Protein AF-R6CRV7-F1 (afdb_monomer_lite)

Secondary structure (DSSP, 8-state):
----SHHHHHHHHS----TTS--EEEEEE-SEEETTSPEEEEEEE-S--BSS-EEEEEESHHHHHT-EEEEEEEEEEEETTEEEEEEEE-EEEE-TTS-EEEEEEETT-PBPPPPPS-TTSSSS--HHHHHHHH--EEEEEEEEEE--SS--EEEEEEEETT-TTTS-EEEEEEEES-TTTTTTTHHHHHHHHTT-

Sequence (196 aa):
MAKNSFNDMIVRAMQKRDASRVALKKSGCGAVMIDGLTFSVSAESDGAASSKGVMFTLSGEAADSGELTLDMIDVTYPAGAGVKTIRRKAELFERKDGGKVWRAKFGEIKIPQCAEGNIFADGAVTEDELRGSMNKQIIFKFVPKFSGAGEPEVMLNIYPIENPLDGNFAEWVTLTADQEFFEHGGLSKIMNRKRK

Foldseek 3Di:
DDDPDVVVVVCVVPVQQAQADWAKDWPDWDQAAEAQDKTKTKIFTSHYKDLQFKKKKKFDPCLLVVQKDWAKKWKWADDPLGIDIDIDGWDWDQDPVSGIMTMDTDNRHIHHRDDPDDCPPPDDRDPVNVSVVVGGMTMIMTHMHGDDDDWGWMKIKMARPVDRPHRIDIDIHIYYNDPCCVVVVVVVVSVVVVVD

pLDDT: mean 82.97, std 16.21, range [38.16, 97.81]

Structure (mmCIF, N/CA/C/O backbone):
data_AF-R6CRV7-F1
#
_entry.id   AF-R6CRV7-F1
#
loop_
_atom_site.group_PDB
_atom_site.id
_atom_site.type_symbol
_atom_site.label_atom_id
_atom_site.label_alt_id
_atom_site.label_comp_id
_atom_site.label_asym_id
_atom_site.label_entity_id
_atom_site.label_seq_id
_atom_site.pdbx_PDB_ins_code
_atom_site.Cartn_x
_atom_site.Cartn_y
_atom_site.Cartn_z
_atom_site.occupancy
_atom_site.B_iso_or_equiv
_atom_site.auth_seq_id
_atom_site.auth_comp_id
_atom_site.auth_asym_id
_atom_site.auth_atom_id
_atom_site.pdbx_PDB_model_num
ATOM 1 N N . MET A 1 1 ? 34.962 -2.972 23.739 1.00 38.16 1 MET A N 1
ATOM 2 C CA . MET A 1 1 ? 35.157 -2.621 22.316 1.00 38.16 1 MET A CA 1
ATOM 3 C C . MET A 1 1 ? 33.797 -2.302 21.717 1.00 38.16 1 MET A C 1
ATOM 5 O O . MET A 1 1 ? 33.069 -3.216 21.372 1.00 38.16 1 MET A O 1
ATOM 9 N N . ALA A 1 2 ? 33.415 -1.027 21.689 1.00 43.75 2 ALA A N 1
ATOM 10 C CA . ALA A 1 2 ? 32.149 -0.565 21.122 1.00 43.75 2 ALA A CA 1
ATOM 11 C C . ALA A 1 2 ? 32.442 0.682 20.282 1.00 43.75 2 ALA A C 1
ATOM 13 O O . ALA A 1 2 ? 32.425 1.807 20.768 1.00 43.75 2 ALA A O 1
ATOM 14 N N . LYS A 1 3 ? 32.826 0.458 19.030 1.00 43.06 3 LYS A N 1
ATOM 15 C CA . LYS A 1 3 ? 32.959 1.492 18.002 1.00 43.06 3 LYS A CA 1
ATOM 16 C C . LYS A 1 3 ? 32.514 0.838 16.706 1.00 43.06 3 LYS A C 1
ATOM 18 O O . LYS A 1 3 ? 33.368 0.299 16.032 1.00 43.06 3 LYS A O 1
ATOM 23 N N . ASN A 1 4 ? 31.204 0.762 16.469 1.00 52.88 4 ASN A N 1
ATOM 24 C CA . ASN A 1 4 ? 30.567 0.442 15.179 1.00 52.88 4 ASN A CA 1
ATOM 25 C C . ASN A 1 4 ? 29.041 0.520 15.359 1.00 52.88 4 ASN A C 1
ATOM 27 O O . ASN A 1 4 ? 28.365 -0.492 15.453 1.00 52.88 4 ASN A O 1
ATOM 31 N N . SER A 1 5 ? 28.482 1.722 15.510 1.00 61.00 5 SER A N 1
ATOM 32 C CA . SER A 1 5 ? 27.013 1.879 15.490 1.00 61.00 5 SER A CA 1
ATOM 33 C C . SER A 1 5 ? 26.592 3.107 14.690 1.00 61.00 5 SER A C 1
ATOM 35 O O . SER A 1 5 ? 25.639 3.042 13.922 1.00 61.00 5 SER A O 1
ATOM 37 N N . PHE A 1 6 ? 27.360 4.198 14.769 1.00 47.34 6 PHE A N 1
ATOM 38 C CA . PHE A 1 6 ? 27.087 5.397 13.977 1.00 47.34 6 PHE A CA 1
ATOM 39 C C . PHE A 1 6 ? 27.554 5.262 12.521 1.00 47.34 6 PHE A C 1
ATOM 41 O O . PHE A 1 6 ? 26.824 5.628 11.608 1.00 47.34 6 PHE A O 1
ATOM 48 N N . ASN A 1 7 ? 28.725 4.655 12.290 1.00 50.38 7 ASN A N 1
ATOM 49 C CA . ASN A 1 7 ? 29.230 4.415 10.935 1.00 50.38 7 ASN A CA 1
ATOM 50 C C . ASN A 1 7 ? 28.392 3.391 10.163 1.00 50.38 7 ASN A C 1
ATOM 52 O O . ASN A 1 7 ? 28.189 3.602 8.981 1.00 50.38 7 ASN A O 1
ATOM 56 N N . ASP A 1 8 ? 27.835 2.353 10.793 1.00 51.47 8 ASP A N 1
ATOM 57 C CA . ASP A 1 8 ? 26.932 1.414 10.101 1.00 51.47 8 ASP A CA 1
ATOM 58 C C . ASP A 1 8 ? 25.590 2.061 9.743 1.00 51.47 8 ASP A C 1
ATOM 60 O O . ASP A 1 8 ? 25.018 1.783 8.691 1.00 51.47 8 ASP A O 1
ATOM 64 N N . MET A 1 9 ? 25.095 2.965 10.590 1.00 46.50 9 MET A N 1
ATOM 65 C CA . MET A 1 9 ? 23.871 3.719 10.324 1.00 46.50 9 MET A CA 1
ATOM 66 C C . MET A 1 9 ? 24.083 4.759 9.215 1.00 46.50 9 MET A C 1
ATOM 68 O O . MET A 1 9 ? 23.237 4.897 8.334 1.00 46.50 9 MET A O 1
ATOM 72 N N . ILE A 1 10 ? 25.242 5.426 9.205 1.00 47.28 10 ILE A N 1
ATOM 73 C CA . ILE A 1 10 ? 25.666 6.303 8.110 1.00 47.28 10 ILE A CA 1
ATOM 74 C C . ILE A 1 10 ? 25.925 5.493 6.840 1.00 47.28 10 ILE A C 1
ATOM 76 O O . ILE A 1 10 ? 25.510 5.932 5.785 1.00 47.28 10 ILE A O 1
ATOM 80 N N . VAL A 1 11 ? 26.523 4.302 6.902 1.00 46.72 11 VAL A N 1
ATOM 81 C CA . VAL A 1 11 ? 26.739 3.434 5.731 1.00 46.72 11 VAL A CA 1
ATOM 82 C C . VAL A 1 11 ? 25.418 2.885 5.192 1.00 46.72 11 VAL A C 1
ATOM 84 O O . VAL A 1 11 ? 25.273 2.800 3.982 1.00 46.72 11 VAL A O 1
ATOM 87 N N . ARG A 1 12 ? 24.411 2.605 6.029 1.00 47.06 12 ARG A N 1
ATOM 88 C CA . ARG A 1 12 ? 23.041 2.308 5.563 1.00 47.06 12 ARG A CA 1
ATOM 89 C C . ARG A 1 12 ? 22.356 3.525 4.937 1.00 47.06 12 ARG A C 1
ATOM 91 O O . ARG A 1 12 ? 21.640 3.370 3.957 1.00 47.06 12 ARG A O 1
ATOM 98 N N . ALA A 1 13 ? 22.594 4.725 5.465 1.00 43.53 13 ALA A N 1
ATOM 99 C CA . ALA A 1 13 ? 22.073 5.973 4.900 1.00 43.53 13 ALA A CA 1
ATOM 100 C C . ALA A 1 13 ? 22.851 6.457 3.652 1.00 43.53 13 ALA A C 1
ATOM 102 O O . ALA A 1 13 ? 22.301 7.179 2.826 1.00 43.53 13 ALA A O 1
ATOM 103 N N . MET A 1 14 ? 24.121 6.059 3.514 1.00 40.50 14 MET A N 1
ATOM 104 C CA . MET A 1 14 ? 25.063 6.408 2.439 1.00 40.50 14 MET A CA 1
ATOM 105 C C . MET A 1 14 ? 25.358 5.236 1.500 1.00 40.50 14 MET A C 1
ATOM 107 O O . MET A 1 14 ? 26.230 5.362 0.635 1.00 40.50 14 MET A O 1
ATOM 111 N N . GLN A 1 15 ? 24.649 4.111 1.621 1.00 48.94 15 GLN A N 1
ATOM 112 C CA . GLN A 1 15 ? 24.595 3.112 0.564 1.00 48.94 15 GLN A CA 1
ATOM 113 C C . GLN A 1 15 ? 23.986 3.835 -0.634 1.00 48.94 15 GLN A C 1
ATOM 115 O O . GLN A 1 15 ? 22.771 3.993 -0.742 1.00 48.94 15 GLN A O 1
ATOM 120 N N . LYS A 1 16 ? 24.868 4.347 -1.507 1.00 47.75 16 LYS A N 1
ATOM 121 C CA . LYS A 1 16 ? 24.565 4.670 -2.901 1.00 47.75 16 LYS A CA 1
ATOM 122 C C . LYS A 1 16 ? 23.532 3.656 -3.355 1.00 47.75 16 LYS A C 1
ATOM 124 O O . LYS A 1 16 ? 23.795 2.473 -3.140 1.00 47.75 16 LYS A O 1
ATOM 129 N N . ARG A 1 17 ? 22.401 4.121 -3.910 1.00 54.91 17 ARG A N 1
ATOM 130 C CA . ARG A 1 17 ? 21.364 3.271 -4.518 1.00 54.91 17 ARG A CA 1
ATOM 131 C C . ARG A 1 17 ? 22.024 2.015 -5.050 1.00 54.91 17 ARG A C 1
ATOM 133 O O . ARG A 1 17 ? 22.783 2.088 -6.015 1.00 54.91 17 ARG A O 1
ATOM 140 N N . ASP A 1 18 ? 21.829 0.907 -4.350 1.00 63.25 18 ASP A N 1
ATOM 141 C CA . ASP A 1 18 ? 22.378 -0.350 -4.807 1.00 63.25 18 ASP A CA 1
ATOM 142 C C . ASP A 1 18 ? 21.533 -0.742 -6.015 1.00 63.25 18 ASP A C 1
ATOM 144 O O . ASP A 1 18 ? 20.440 -1.290 -5.886 1.00 63.25 18 ASP A O 1
ATOM 148 N N . ALA A 1 19 ? 22.006 -0.373 -7.203 1.00 67.25 19 ALA A N 1
ATOM 149 C CA . ALA A 1 19 ? 21.300 -0.598 -8.455 1.00 67.25 19 ALA A CA 1
ATOM 150 C C . ALA A 1 19 ? 21.070 -2.093 -8.739 1.00 67.25 19 ALA A C 1
ATOM 152 O O . ALA A 1 19 ? 20.298 -2.419 -9.642 1.00 67.25 19 ALA A O 1
ATOM 153 N N . SER A 1 20 ? 21.710 -2.986 -7.968 1.00 77.88 20 SER A N 1
ATOM 154 C CA . SER A 1 20 ? 21.545 -4.435 -8.048 1.00 77.88 20 SER A CA 1
ATOM 155 C C . SER A 1 20 ? 20.401 -4.983 -7.185 1.00 77.88 20 SER A C 1
ATOM 157 O O . SER A 1 20 ? 19.897 -6.069 -7.477 1.00 77.88 20 SER A O 1
ATOM 159 N N . ARG A 1 21 ? 19.932 -4.244 -6.167 1.00 87.75 21 ARG A N 1
ATOM 160 C CA . ARG A 1 21 ? 18.851 -4.702 -5.278 1.00 87.75 21 ARG A CA 1
ATOM 161 C C . ARG A 1 21 ? 17.495 -4.192 -5.748 1.00 87.75 21 ARG A C 1
ATOM 163 O O . ARG A 1 21 ? 17.345 -3.018 -6.071 1.00 87.75 21 ARG A O 1
ATOM 170 N N . VAL A 1 22 ? 16.469 -5.039 -5.726 1.00 90.81 22 VAL A N 1
ATOM 171 C CA . VAL A 1 22 ? 15.093 -4.592 -5.990 1.00 90.81 22 VAL A CA 1
ATOM 172 C C . VAL A 1 22 ? 14.588 -3.849 -4.757 1.00 90.81 22 VAL A C 1
ATOM 174 O O . VAL A 1 22 ? 14.478 -4.438 -3.680 1.00 90.81 22 VAL A O 1
ATOM 177 N N . ALA A 1 23 ? 14.294 -2.561 -4.905 1.00 91.12 23 ALA A N 1
ATOM 178 C CA . ALA A 1 23 ? 13.836 -1.714 -3.812 1.00 91.12 23 ALA A CA 1
ATOM 179 C C . ALA A 1 23 ? 12.836 -0.663 -4.291 1.00 91.12 23 ALA A C 1
ATOM 181 O O . ALA A 1 23 ? 12.865 -0.233 -5.447 1.00 91.12 23 ALA A O 1
ATOM 182 N N . LEU A 1 24 ? 11.968 -0.243 -3.376 1.00 91.00 24 LEU A N 1
ATOM 183 C CA . LEU A 1 24 ? 11.029 0.849 -3.565 1.00 91.00 24 LEU A CA 1
ATOM 184 C C . LEU A 1 24 ? 11.379 2.005 -2.633 1.00 91.00 24 LEU A C 1
ATOM 186 O O . LEU A 1 24 ? 11.730 1.803 -1.474 1.00 91.00 24 LEU A O 1
ATOM 190 N N . LYS A 1 25 ? 11.201 3.224 -3.129 1.00 89.44 25 LYS A N 1
ATOM 191 C CA . LYS A 1 25 ? 11.174 4.442 -2.320 1.00 89.44 25 LYS A CA 1
ATOM 192 C C . LYS A 1 25 ? 9.777 5.041 -2.344 1.00 89.44 25 LYS A C 1
ATOM 194 O O . LYS A 1 25 ? 9.032 4.907 -3.317 1.00 89.44 25 LYS A O 1
ATOM 199 N N . LYS A 1 26 ? 9.454 5.780 -1.290 1.00 88.44 26 LYS A N 1
ATOM 200 C CA . LYS A 1 26 ? 8.278 6.647 -1.254 1.00 88.44 26 LYS A CA 1
ATOM 201 C C . LYS A 1 26 ? 8.417 7.767 -2.284 1.00 88.44 26 LYS A C 1
ATOM 203 O O . LYS A 1 26 ? 9.422 8.476 -2.269 1.00 88.44 26 LYS A O 1
ATOM 208 N N . SER A 1 27 ? 7.394 7.982 -3.108 1.00 84.62 27 SER A N 1
ATOM 209 C CA . SER A 1 27 ? 7.288 9.184 -3.953 1.00 84.62 27 SER A CA 1
ATOM 210 C C . SER A 1 27 ? 6.269 10.192 -3.423 1.00 84.62 27 SER A C 1
ATOM 212 O O . SER A 1 27 ? 6.460 11.396 -3.549 1.00 84.62 27 SER A O 1
ATOM 214 N N . GLY A 1 28 ? 5.217 9.719 -2.759 1.00 82.94 28 GLY A N 1
ATOM 215 C CA . GLY A 1 28 ? 4.185 10.568 -2.168 1.00 82.94 28 GLY A CA 1
ATOM 216 C C . GLY A 1 28 ? 3.195 9.735 -1.368 1.00 82.94 28 GLY A C 1
ATOM 217 O O . GLY A 1 28 ? 2.898 8.609 -1.749 1.00 82.94 28 GLY A O 1
ATOM 218 N N . CYS A 1 29 ? 2.695 10.254 -0.253 1.00 86.31 29 CYS A N 1
ATOM 219 C CA . CYS A 1 29 ? 1.706 9.574 0.584 1.00 86.31 29 CYS A CA 1
ATOM 220 C C . CYS A 1 29 ? 0.829 10.613 1.269 1.00 86.31 29 CYS A C 1
ATOM 222 O O . CYS A 1 29 ? 1.336 11.666 1.671 1.00 86.31 29 CYS A O 1
ATOM 224 N N . GLY A 1 30 ? -0.465 10.319 1.381 1.00 84.88 30 GLY A N 1
ATOM 225 C CA . GLY A 1 30 ? -1.383 11.121 2.177 1.00 84.88 30 GLY A CA 1
ATOM 226 C C . GLY A 1 30 ? -0.928 11.194 3.636 1.00 84.88 30 GLY A C 1
ATOM 227 O O . GLY A 1 30 ? -0.371 10.245 4.180 1.00 84.88 30 GLY A O 1
ATOM 228 N N . ALA A 1 31 ? -1.151 12.340 4.276 1.00 86.56 31 ALA A N 1
ATOM 229 C CA . ALA A 1 31 ? -0.715 12.555 5.655 1.00 86.56 31 ALA A CA 1
ATOM 230 C C . ALA A 1 31 ? -1.580 11.807 6.686 1.00 86.56 31 ALA A C 1
ATOM 232 O O . ALA A 1 31 ? -1.080 11.412 7.735 1.00 86.56 31 ALA A O 1
ATOM 233 N N . VAL A 1 32 ? -2.871 11.642 6.391 1.00 91.06 32 VAL A N 1
ATOM 234 C CA . VAL A 1 32 ? -3.871 11.041 7.279 1.00 91.06 32 VAL A CA 1
ATOM 235 C C . VAL A 1 32 ? -4.881 10.254 6.446 1.00 91.06 32 VAL A C 1
ATOM 237 O O . VAL A 1 32 ? -5.266 10.682 5.356 1.00 91.06 32 VAL A O 1
ATOM 240 N N . MET A 1 33 ? -5.277 9.091 6.950 1.00 94.19 33 MET A N 1
ATOM 241 C CA . MET A 1 33 ? -6.389 8.292 6.450 1.00 94.19 33 MET A CA 1
ATOM 242 C C . MET A 1 33 ? -7.666 8.710 7.176 1.00 94.19 33 MET A C 1
ATOM 244 O O . MET A 1 33 ? -7.702 8.708 8.403 1.00 94.19 33 MET A O 1
ATOM 248 N N . ILE A 1 34 ? -8.705 9.061 6.422 1.00 94.00 34 ILE A N 1
ATOM 249 C CA . ILE A 1 34 ? -9.997 9.494 6.964 1.00 94.00 34 ILE A CA 1
ATOM 250 C C . ILE A 1 34 ? -11.060 8.481 6.549 1.00 94.00 34 ILE A C 1
ATOM 252 O O . ILE A 1 34 ? -11.098 8.079 5.382 1.00 94.00 34 ILE A O 1
ATOM 256 N N . ASP A 1 35 ? -11.908 8.080 7.496 1.00 95.19 35 ASP A N 1
ATOM 257 C CA . ASP A 1 35 ? -13.012 7.150 7.260 1.00 95.19 35 ASP A CA 1
ATOM 258 C C . ASP A 1 35 ? -13.885 7.577 6.069 1.00 95.19 35 ASP A C 1
ATOM 260 O O . ASP A 1 35 ? -14.389 8.702 5.992 1.00 95.19 35 ASP A O 1
ATOM 264 N N . GLY A 1 36 ? -14.038 6.662 5.111 1.00 93.75 36 GLY A N 1
ATOM 265 C CA . GLY A 1 36 ? -14.861 6.864 3.922 1.00 93.75 36 GLY A CA 1
ATOM 266 C C . GLY A 1 36 ? -14.243 7.761 2.842 1.00 93.75 36 GLY A C 1
ATOM 267 O O . GLY A 1 36 ? -14.830 7.877 1.764 1.00 93.75 36 GLY A O 1
ATOM 268 N N . LEU A 1 37 ? -13.059 8.346 3.061 1.00 94.75 37 LEU A N 1
ATOM 269 C CA . LEU A 1 37 ? -12.373 9.181 2.069 1.00 94.75 37 LEU A CA 1
ATOM 270 C C . LEU A 1 37 ? -11.266 8.421 1.336 1.00 94.75 37 LEU A C 1
ATOM 272 O O . LEU A 1 37 ? -10.604 7.542 1.875 1.00 94.75 37 LEU A O 1
ATOM 276 N N . THR A 1 38 ? -11.034 8.775 0.072 1.00 94.50 38 THR A N 1
ATOM 277 C CA . THR A 1 38 ? -9.961 8.145 -0.709 1.00 94.50 38 THR A CA 1
ATOM 278 C C . THR A 1 38 ? -8.596 8.540 -0.160 1.00 94.50 38 THR A C 1
ATOM 280 O O . THR A 1 38 ? -8.250 9.719 -0.116 1.00 94.50 38 THR A O 1
ATOM 283 N N . PHE A 1 39 ? -7.790 7.539 0.169 1.00 95.88 39 PHE A N 1
ATOM 284 C CA . PHE A 1 39 ? -6.388 7.691 0.512 1.00 95.88 39 PHE A CA 1
ATOM 285 C C . PHE A 1 39 ? -5.503 7.250 -0.656 1.00 95.88 39 PHE A C 1
ATOM 287 O O . PHE A 1 39 ? -5.832 6.310 -1.383 1.00 95.88 39 PHE A O 1
ATOM 294 N N . SER A 1 40 ? -4.371 7.931 -0.840 1.00 94.94 40 SER A N 1
ATOM 295 C CA . SER A 1 40 ? -3.418 7.631 -1.906 1.00 94.94 40 SER A CA 1
ATOM 296 C C . SER A 1 40 ? -1.994 7.575 -1.370 1.00 94.94 40 SER A C 1
ATOM 298 O O . SER A 1 40 ? -1.545 8.463 -0.645 1.00 94.94 40 SER A O 1
ATOM 300 N N . VAL A 1 41 ? -1.256 6.566 -1.816 1.00 95.12 41 VAL A N 1
ATOM 301 C CA . VAL A 1 41 ? 0.183 6.421 -1.601 1.00 95.12 41 VAL A CA 1
ATOM 302 C C . VAL A 1 41 ? 0.839 6.007 -2.907 1.00 95.12 41 VAL A C 1
ATOM 304 O O . VAL A 1 41 ? 0.236 5.332 -3.733 1.00 95.12 41 VAL A O 1
ATOM 307 N N . SER A 1 42 ? 2.067 6.438 -3.125 1.00 92.50 42 SER A N 1
ATOM 308 C CA . SER A 1 42 ? 2.826 6.161 -4.331 1.00 92.50 42 SER A CA 1
ATOM 309 C C . SER A 1 42 ? 4.239 5.727 -3.978 1.00 92.50 42 SER A C 1
ATOM 311 O O . SER A 1 42 ? 4.878 6.279 -3.073 1.00 92.50 42 SER A O 1
ATOM 313 N N . ALA A 1 43 ? 4.694 4.714 -4.702 1.00 91.81 43 ALA A N 1
ATOM 314 C CA . ALA A 1 43 ? 6.030 4.164 -4.609 1.00 91.81 43 ALA A CA 1
ATOM 315 C C . ALA A 1 43 ? 6.702 4.209 -5.984 1.00 91.81 43 ALA A C 1
ATOM 317 O O . ALA A 1 43 ? 6.059 4.027 -7.017 1.00 91.81 43 ALA A O 1
ATOM 318 N N . GLU A 1 44 ? 8.011 4.412 -5.989 1.00 90.12 44 GLU A N 1
ATOM 319 C CA . GLU A 1 44 ? 8.857 4.369 -7.180 1.00 90.12 44 GLU A CA 1
ATOM 320 C C . GLU A 1 44 ? 9.982 3.367 -6.971 1.00 90.12 44 G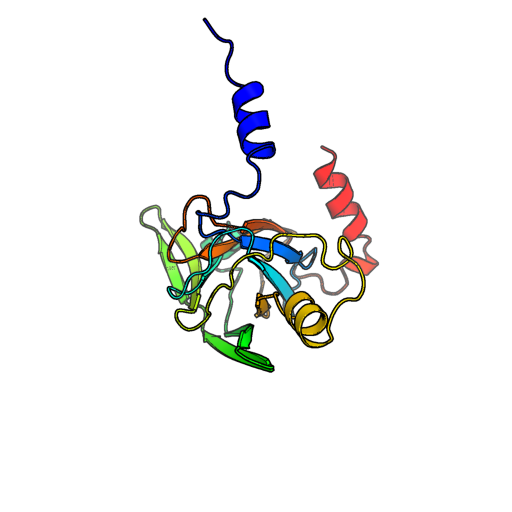LU A C 1
ATOM 322 O O . GLU A 1 44 ? 10.374 3.086 -5.840 1.00 90.12 44 GLU A O 1
ATOM 327 N N . SER A 1 45 ? 10.549 2.872 -8.068 1.00 88.75 45 SER A N 1
ATOM 328 C CA . SER A 1 45 ? 11.773 2.078 -8.002 1.00 88.75 45 SER A CA 1
ATOM 329 C C . SER A 1 45 ? 12.948 2.898 -7.456 1.00 88.75 45 SER A C 1
ATOM 331 O O . SER A 1 45 ? 13.169 4.045 -7.860 1.00 88.75 45 SER A O 1
ATOM 333 N N . ASP A 1 46 ? 13.720 2.286 -6.561 1.00 86.56 46 ASP A N 1
ATOM 334 C CA . ASP A 1 46 ? 14.962 2.822 -5.986 1.00 86.56 46 ASP A CA 1
ATOM 335 C C . ASP A 1 46 ? 16.169 1.896 -6.223 1.00 86.56 46 ASP A C 1
ATOM 337 O O . ASP A 1 46 ? 17.226 2.065 -5.620 1.00 86.56 46 ASP A O 1
ATOM 341 N N . GLY A 1 47 ? 16.024 0.913 -7.115 1.00 86.12 47 GLY A N 1
ATOM 342 C CA . GLY A 1 47 ? 17.094 -0.021 -7.453 1.00 86.12 47 GLY A CA 1
ATOM 343 C C . GLY A 1 47 ? 16.808 -0.817 -8.726 1.00 86.12 47 GLY A C 1
ATOM 344 O O . GLY A 1 47 ? 16.394 -0.253 -9.741 1.00 86.12 47 GLY A O 1
ATOM 345 N N . ALA A 1 48 ? 17.047 -2.124 -8.671 1.00 88.00 48 ALA A N 1
ATOM 346 C CA . ALA A 1 48 ? 16.905 -3.045 -9.789 1.00 88.00 48 ALA A CA 1
ATOM 347 C C . ALA A 1 48 ? 15.451 -3.228 -10.253 1.00 88.00 48 ALA A C 1
ATOM 349 O O . ALA A 1 48 ? 14.505 -3.185 -9.459 1.00 88.00 48 ALA A O 1
ATOM 350 N N . ALA A 1 49 ? 15.282 -3.504 -11.547 1.00 89.50 49 ALA A N 1
ATOM 351 C CA . ALA A 1 49 ? 14.009 -3.928 -12.116 1.00 89.50 49 ALA A CA 1
ATOM 352 C C . ALA A 1 49 ? 13.556 -5.289 -11.556 1.00 89.50 49 ALA A C 1
ATOM 354 O O . ALA A 1 49 ? 14.370 -6.163 -11.265 1.00 89.50 49 ALA A O 1
ATOM 355 N N . SER A 1 50 ? 12.242 -5.512 -11.483 1.00 91.44 50 SER A N 1
ATOM 356 C CA . SER A 1 50 ? 11.670 -6.811 -11.113 1.00 91.44 50 SER A CA 1
ATOM 357 C C . SER A 1 50 ? 10.362 -7.097 -11.840 1.00 91.44 50 SER A C 1
ATOM 359 O O . SER A 1 50 ? 9.550 -6.210 -12.102 1.00 91.44 50 SER A O 1
ATOM 361 N N . SER A 1 51 ? 10.131 -8.376 -12.129 1.00 93.06 51 SER A N 1
ATOM 362 C CA . SER A 1 51 ? 8.886 -8.889 -12.711 1.00 93.06 51 SER A CA 1
ATOM 363 C C . SER A 1 51 ? 8.039 -9.702 -11.727 1.00 93.06 51 SER A C 1
ATOM 365 O O . SER A 1 51 ? 6.996 -10.220 -12.119 1.00 93.06 51 SER A O 1
ATOM 367 N N . LYS A 1 52 ? 8.458 -9.818 -10.456 1.00 94.88 52 LYS A N 1
ATOM 368 C CA . LYS A 1 52 ? 7.769 -10.651 -9.451 1.00 94.88 52 LYS A CA 1
ATOM 369 C C . LYS A 1 52 ? 6.561 -9.971 -8.805 1.00 94.88 52 LYS A C 1
ATOM 371 O O . LYS A 1 52 ? 5.796 -10.647 -8.117 1.00 94.88 52 LYS A O 1
ATOM 376 N N . GLY A 1 53 ? 6.380 -8.669 -9.027 1.00 94.81 53 GLY A N 1
ATOM 377 C CA . GLY A 1 53 ? 5.277 -7.898 -8.468 1.00 94.81 53 GLY A CA 1
ATOM 378 C C . GLY A 1 53 ? 5.582 -7.222 -7.137 1.00 94.81 53 GLY A C 1
ATOM 379 O O . GLY A 1 53 ? 6.685 -7.301 -6.591 1.00 94.81 53 GLY A O 1
ATOM 380 N N . VAL A 1 54 ? 4.547 -6.586 -6.596 1.00 96.25 54 VAL A N 1
ATOM 381 C CA . VAL A 1 54 ? 4.566 -5.881 -5.310 1.00 96.25 54 VAL A CA 1
ATOM 382 C C . VAL A 1 54 ? 3.483 -6.421 -4.386 1.00 96.25 54 VAL A C 1
ATOM 384 O O . VAL A 1 54 ? 2.454 -6.933 -4.832 1.00 96.25 54 VAL A O 1
ATOM 387 N N . MET A 1 55 ? 3.707 -6.304 -3.086 1.00 97.19 55 MET A N 1
ATOM 388 C CA . MET A 1 55 ? 2.701 -6.533 -2.061 1.00 97.19 55 MET A CA 1
ATOM 389 C C . MET A 1 55 ? 2.367 -5.206 -1.393 1.00 97.19 55 MET A C 1
ATOM 391 O O . MET A 1 55 ? 3.264 -4.469 -0.993 1.00 97.19 55 MET A O 1
ATOM 395 N N . PHE A 1 56 ? 1.076 -4.943 -1.240 1.00 97.56 56 PHE A N 1
ATOM 396 C CA . PHE A 1 56 ? 0.559 -3.921 -0.345 1.00 97.56 56 PHE A CA 1
ATOM 397 C C . PHE A 1 56 ? 0.189 -4.568 0.988 1.00 97.56 56 PHE A C 1
ATOM 399 O O . PHE A 1 56 ? -0.448 -5.625 0.999 1.00 97.56 56 PHE A O 1
ATOM 406 N N . THR A 1 57 ? 0.538 -3.922 2.096 1.00 96.94 57 THR A N 1
ATOM 407 C CA . THR A 1 57 ? 0.103 -4.312 3.437 1.00 96.94 57 THR A CA 1
ATOM 408 C C . THR A 1 57 ? -0.262 -3.100 4.286 1.00 96.94 57 THR A C 1
ATOM 410 O O . THR A 1 57 ? 0.370 -2.050 4.188 1.00 96.94 57 THR A O 1
ATOM 413 N N . LEU A 1 58 ? -1.270 -3.268 5.138 1.00 96.75 58 LEU A N 1
ATOM 414 C CA . LEU A 1 58 ? -1.678 -2.298 6.144 1.00 96.75 58 LEU A CA 1
ATOM 415 C C . LEU A 1 58 ? -1.902 -3.031 7.469 1.00 96.75 58 LEU A C 1
ATOM 417 O O . LEU A 1 58 ? -2.654 -4.007 7.527 1.00 96.75 58 LEU A O 1
ATOM 421 N N . SER A 1 59 ? -1.201 -2.596 8.512 1.00 95.44 59 SER A N 1
ATOM 422 C CA . SER A 1 59 ? -1.183 -3.255 9.823 1.00 95.44 59 SER A CA 1
ATOM 423 C C . SER A 1 59 ? -1.192 -2.255 10.964 1.00 95.44 59 SER A C 1
ATOM 425 O O . SER A 1 59 ? -0.703 -1.144 10.799 1.00 95.44 59 SER A O 1
ATOM 427 N N . GLY A 1 60 ? -1.675 -2.663 12.127 1.00 94.00 60 GLY A N 1
ATOM 428 C CA . GLY A 1 60 ? -1.713 -1.840 13.329 1.00 94.00 60 GLY A CA 1
ATOM 429 C C . GLY A 1 60 ? -2.880 -2.253 14.210 1.00 94.00 60 GLY A C 1
ATOM 430 O O . GLY A 1 60 ? -3.708 -3.065 13.800 1.00 94.00 60 GLY A O 1
ATOM 431 N N . GLU A 1 61 ? -2.973 -1.649 15.387 1.00 92.94 61 GLU A N 1
ATOM 432 C CA . GLU A 1 61 ? -3.973 -2.011 16.396 1.00 92.94 61 GLU A CA 1
ATOM 433 C C . GLU A 1 61 ? -5.408 -1.943 15.852 1.00 92.94 61 GLU A C 1
ATOM 435 O O . GLU A 1 61 ? -6.185 -2.873 16.045 1.00 92.94 61 GLU A O 1
ATOM 440 N N . ALA A 1 62 ? -5.725 -0.910 15.063 1.00 93.06 62 ALA A N 1
ATOM 441 C CA . ALA A 1 62 ? -7.033 -0.769 14.421 1.00 93.06 62 ALA A CA 1
ATOM 442 C C . ALA A 1 62 ? -7.354 -1.913 13.432 1.00 93.06 62 ALA A C 1
ATOM 444 O O . ALA A 1 62 ? -8.518 -2.259 13.235 1.00 93.06 62 ALA A O 1
ATOM 445 N N . ALA A 1 63 ? -6.344 -2.514 12.789 1.00 93.06 63 ALA A N 1
ATOM 446 C CA . ALA A 1 63 ? -6.543 -3.686 11.933 1.00 93.06 63 ALA A CA 1
ATOM 447 C C . ALA A 1 63 ? -6.734 -4.968 12.764 1.00 93.06 63 ALA A C 1
ATOM 449 O O . ALA A 1 63 ? -7.545 -5.822 12.399 1.00 93.06 63 ALA A O 1
ATOM 450 N N . ASP A 1 64 ? -6.026 -5.089 13.890 1.00 93.31 64 ASP A N 1
ATOM 451 C CA . ASP A 1 64 ? -6.107 -6.233 14.805 1.00 93.31 64 ASP A CA 1
ATOM 452 C C . ASP A 1 64 ? -7.483 -6.314 15.487 1.00 93.31 64 ASP A C 1
ATOM 454 O O . ASP A 1 64 ? -8.130 -7.374 15.486 1.00 93.31 64 ASP A O 1
ATOM 458 N N . SER A 1 65 ? -7.963 -5.170 15.989 1.00 92.25 65 SER A N 1
ATOM 459 C CA . SER A 1 65 ? -9.273 -5.008 16.633 1.00 92.25 65 SER A CA 1
ATOM 460 C C . SER A 1 65 ? -10.447 -5.166 15.660 1.00 92.25 65 SER A C 1
ATOM 462 O O . SER A 1 65 ? -11.561 -5.474 16.080 1.00 92.25 65 SER A O 1
ATOM 464 N N . GLY A 1 66 ? -10.200 -5.024 14.353 1.00 92.00 66 GLY A N 1
ATOM 465 C CA . GLY A 1 66 ? -11.226 -5.075 13.308 1.00 92.00 66 GLY A CA 1
ATOM 466 C C . GLY A 1 66 ? -11.968 -3.753 13.095 1.00 92.00 66 GLY A C 1
ATOM 467 O O . GLY A 1 66 ? -12.917 -3.718 12.316 1.00 92.00 66 GLY A O 1
ATOM 468 N N . GLU A 1 67 ? -11.534 -2.673 13.748 1.00 94.62 67 GLU A N 1
ATOM 469 C CA . GLU A 1 67 ? -12.091 -1.327 13.572 1.00 94.62 67 GLU A CA 1
ATOM 470 C C . GLU A 1 67 ? -11.718 -0.708 12.223 1.00 94.62 67 GLU A C 1
ATOM 472 O O . GLU A 1 67 ? -12.460 0.124 11.707 1.00 94.62 67 GLU A O 1
ATOM 477 N N . LEU A 1 68 ? -10.582 -1.111 11.646 1.00 95.81 68 LEU A N 1
ATOM 478 C CA . LEU A 1 68 ? -10.146 -0.748 10.303 1.00 95.81 68 LEU A CA 1
ATOM 479 C C . LEU A 1 68 ? -10.443 -1.885 9.324 1.00 95.81 68 LEU A C 1
ATOM 481 O O . LEU A 1 68 ? -9.902 -2.990 9.435 1.00 95.81 68 LEU A O 1
ATOM 485 N N . THR A 1 69 ? -11.213 -1.574 8.287 1.00 95.75 69 THR A N 1
ATOM 486 C CA . THR A 1 69 ? -11.451 -2.474 7.158 1.00 95.75 69 THR A CA 1
A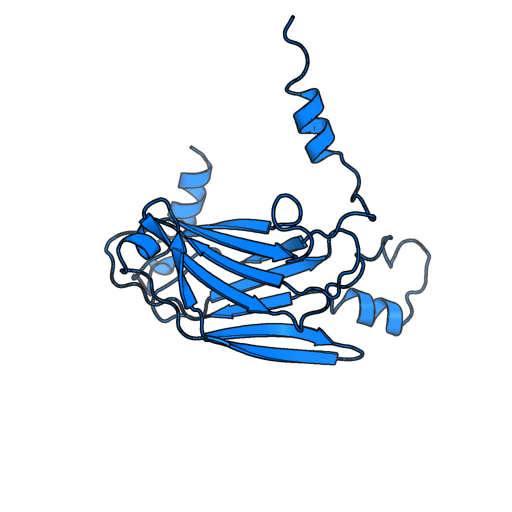TOM 487 C C . THR A 1 69 ? -11.053 -1.838 5.832 1.00 95.75 69 THR A C 1
ATOM 489 O O . THR A 1 69 ? -11.112 -0.620 5.644 1.00 95.75 69 THR A O 1
ATOM 492 N N . LEU A 1 70 ? -10.631 -2.693 4.900 1.00 94.94 70 LEU A N 1
ATOM 493 C CA . LEU A 1 70 ? -10.346 -2.342 3.516 1.00 94.94 70 LEU A CA 1
ATOM 494 C C . LEU A 1 70 ? -11.171 -3.233 2.593 1.00 94.94 70 LEU A C 1
ATOM 496 O O . LEU A 1 70 ? -11.369 -4.413 2.873 1.00 94.94 70 LEU A O 1
ATOM 500 N N . ASP A 1 71 ? -11.632 -2.666 1.483 1.00 92.31 71 ASP A N 1
ATOM 501 C CA . ASP A 1 71 ? -12.333 -3.424 0.447 1.00 92.31 71 ASP A CA 1
ATOM 502 C C . ASP A 1 71 ? -11.445 -3.572 -0.788 1.00 92.31 71 ASP A C 1
ATOM 504 O O . ASP A 1 71 ? -10.702 -4.543 -0.920 1.00 92.31 71 ASP A O 1
ATOM 508 N N . MET A 1 72 ? -11.458 -2.573 -1.667 1.00 96.50 72 MET A N 1
ATOM 509 C CA . MET A 1 72 ? -10.717 -2.606 -2.921 1.00 96.50 72 MET A CA 1
ATOM 510 C C . MET A 1 72 ? -9.542 -1.636 -2.893 1.00 96.50 72 MET A C 1
ATOM 512 O O . MET A 1 72 ? -9.663 -0.501 -2.432 1.00 96.50 72 MET A O 1
ATOM 516 N N . ILE A 1 73 ? -8.423 -2.091 -3.446 1.00 97.50 73 ILE A N 1
ATOM 517 C CA . ILE A 1 73 ? -7.238 -1.285 -3.709 1.00 97.50 73 ILE A CA 1
ATOM 518 C C . ILE A 1 73 ? -7.099 -1.166 -5.225 1.00 97.50 73 ILE A C 1
ATOM 520 O O . ILE A 1 73 ? -6.942 -2.170 -5.930 1.00 97.50 73 ILE A O 1
ATOM 524 N N . ASP A 1 74 ? -7.165 0.067 -5.710 1.00 97.50 74 ASP A N 1
ATOM 525 C CA . ASP A 1 74 ? -6.897 0.430 -7.093 1.00 97.50 74 ASP A CA 1
ATOM 526 C C . ASP A 1 74 ? -5.421 0.798 -7.222 1.00 97.50 74 ASP A C 1
ATOM 528 O O . ASP A 1 74 ? -4.916 1.655 -6.495 1.00 97.50 74 ASP A O 1
ATOM 532 N N . VAL A 1 75 ? -4.713 0.159 -8.147 1.00 96.62 75 VAL A N 1
ATOM 533 C CA . VAL A 1 75 ? -3.296 0.423 -8.391 1.00 96.62 75 VAL A CA 1
ATOM 534 C C . VAL A 1 75 ? -3.094 0.857 -9.824 1.00 96.62 75 VAL A C 1
ATOM 536 O O . VAL A 1 75 ? -3.337 0.083 -10.750 1.00 96.62 75 VAL A O 1
ATOM 539 N N . THR A 1 76 ? -2.621 2.086 -9.996 1.00 93.81 76 THR A N 1
ATOM 540 C CA . THR A 1 76 ? -2.198 2.630 -11.285 1.00 93.81 76 THR A CA 1
ATOM 541 C C . THR A 1 76 ? -0.684 2.553 -11.376 1.00 93.81 76 THR A C 1
ATOM 543 O O . THR A 1 76 ? 0.013 3.046 -10.494 1.00 93.81 76 THR A O 1
ATOM 546 N N . TYR A 1 77 ? -0.169 1.931 -12.431 1.00 91.19 77 TYR A N 1
ATOM 547 C CA . TYR A 1 77 ? 1.261 1.704 -12.603 1.00 91.19 77 TYR A CA 1
ATOM 548 C C . TYR A 1 77 ? 1.693 1.859 -14.068 1.00 91.19 77 TYR A C 1
ATOM 550 O O . TYR A 1 77 ? 0.866 1.702 -14.976 1.00 91.19 77 TYR A O 1
ATOM 558 N N . PRO A 1 78 ? 2.982 2.141 -14.324 1.00 86.25 78 PRO A N 1
ATOM 559 C CA . PRO A 1 78 ? 3.506 2.262 -15.679 1.00 86.25 78 PRO A CA 1
ATOM 560 C C . PRO A 1 78 ? 3.482 0.912 -16.404 1.00 86.25 78 PRO A C 1
ATOM 562 O O . PRO A 1 78 ? 3.887 -0.115 -15.855 1.00 86.25 78 PRO A O 1
ATOM 565 N N . ALA A 1 79 ? 3.026 0.901 -17.656 1.00 84.19 79 ALA A N 1
ATOM 566 C CA . ALA A 1 79 ? 2.953 -0.302 -18.477 1.00 84.19 79 ALA A CA 1
ATOM 567 C C . ALA A 1 79 ? 3.201 0.026 -19.957 1.00 84.19 79 ALA A C 1
ATOM 569 O O . ALA A 1 79 ? 2.289 0.421 -20.686 1.00 84.19 79 ALA A O 1
ATOM 570 N N . GLY A 1 80 ? 4.438 -0.183 -20.417 1.00 76.00 80 GLY A N 1
ATOM 571 C CA . GLY A 1 80 ? 4.843 0.169 -21.781 1.00 76.00 80 GLY A CA 1
ATOM 572 C C . GLY A 1 80 ? 4.777 1.682 -22.000 1.00 76.00 80 GLY A C 1
ATOM 573 O O . GLY A 1 80 ? 5.286 2.438 -21.181 1.00 76.00 80 GLY A O 1
ATOM 574 N N . ALA A 1 81 ? 4.120 2.119 -23.077 1.00 71.25 81 ALA A N 1
ATOM 575 C CA . ALA A 1 81 ? 3.976 3.536 -23.427 1.00 71.25 81 ALA A CA 1
ATOM 576 C C . ALA A 1 81 ? 2.888 4.292 -22.628 1.00 71.25 81 ALA A C 1
ATOM 578 O O . ALA A 1 81 ? 2.643 5.467 -22.890 1.00 71.25 81 ALA A O 1
ATOM 579 N N . GLY A 1 82 ? 2.208 3.641 -21.676 1.00 80.88 82 GLY A N 1
ATOM 580 C CA . GLY A 1 82 ? 1.106 4.242 -20.922 1.00 80.88 82 GLY A CA 1
ATOM 581 C C . GLY A 1 82 ? 1.044 3.789 -19.467 1.00 80.88 82 GLY A C 1
ATOM 582 O O . GLY A 1 82 ? 2.020 3.303 -18.895 1.00 80.88 82 GLY A O 1
ATOM 583 N N . VAL A 1 83 ? -0.129 3.951 -18.860 1.00 87.31 83 VAL A N 1
ATOM 584 C CA . VAL A 1 83 ? -0.440 3.452 -17.514 1.00 87.31 83 VAL A CA 1
ATOM 585 C C . VAL A 1 83 ? -1.507 2.368 -17.592 1.00 87.31 83 VAL A C 1
ATOM 587 O O . VAL A 1 83 ? -2.367 2.386 -18.472 1.00 87.31 83 VAL A O 1
ATOM 590 N N . LYS A 1 84 ? -1.465 1.421 -16.659 1.00 91.44 84 LYS A N 1
ATOM 591 C CA . LYS A 1 84 ? -2.550 0.467 -16.420 1.00 91.44 84 LYS A CA 1
ATOM 592 C C . LYS A 1 84 ? -3.074 0.651 -15.011 1.00 91.44 84 LYS A C 1
ATOM 594 O O . LYS A 1 84 ? -2.298 0.906 -14.096 1.00 91.44 84 LYS A O 1
ATOM 599 N N . THR A 1 85 ? -4.377 0.465 -14.848 1.00 94.88 85 THR A N 1
ATOM 600 C CA . THR A 1 85 ? -5.019 0.394 -13.539 1.00 94.88 85 THR A CA 1
ATOM 601 C C . THR A 1 85 ? -5.551 -1.012 -13.333 1.00 94.88 85 THR A C 1
ATOM 603 O O . THR A 1 85 ? -6.237 -1.556 -14.197 1.00 94.88 85 THR A O 1
ATOM 606 N N . ILE A 1 86 ? -5.221 -1.603 -12.192 1.00 96.44 86 ILE A N 1
ATOM 607 C CA . ILE A 1 86 ? -5.772 -2.879 -11.747 1.00 96.44 86 ILE A CA 1
ATOM 608 C C . ILE A 1 86 ? -6.415 -2.694 -10.384 1.00 96.44 86 ILE A C 1
ATOM 610 O O . ILE A 1 86 ? -5.922 -1.939 -9.553 1.00 96.44 86 ILE A O 1
ATOM 614 N N . ARG A 1 87 ? -7.513 -3.405 -10.159 1.00 97.25 87 ARG A N 1
ATOM 615 C CA . ARG A 1 87 ? -8.266 -3.363 -8.912 1.00 97.25 87 ARG A CA 1
ATOM 616 C C . ARG A 1 87 ? -8.195 -4.722 -8.239 1.00 97.25 87 ARG A C 1
ATOM 618 O O . ARG A 1 87 ? -8.416 -5.742 -8.894 1.00 97.25 87 ARG A O 1
ATOM 625 N N . ARG A 1 88 ? -7.876 -4.753 -6.947 1.00 97.31 88 ARG A N 1
ATOM 626 C CA . ARG A 1 88 ? -7.776 -6.001 -6.179 1.00 97.31 88 ARG A CA 1
ATOM 627 C C . ARG A 1 88 ? -8.425 -5.854 -4.818 1.00 97.31 88 ARG A C 1
ATOM 629 O O . ARG A 1 88 ? -8.260 -4.833 -4.159 1.00 97.31 88 ARG A O 1
ATOM 636 N N . LYS A 1 89 ? -9.139 -6.899 -4.409 1.00 96.75 89 LYS A N 1
ATOM 637 C CA . LYS A 1 89 ? -9.700 -6.981 -3.067 1.00 96.75 89 LYS A CA 1
ATOM 638 C C . LYS A 1 89 ? -8.576 -7.186 -2.054 1.00 96.75 89 LYS A C 1
ATOM 640 O O . LYS A 1 89 ? -7.695 -8.016 -2.284 1.00 96.75 89 LYS A O 1
ATOM 645 N N . ALA A 1 90 ? -8.605 -6.425 -0.968 1.00 96.12 90 ALA A N 1
ATOM 646 C CA . ALA A 1 90 ? -7.732 -6.637 0.172 1.00 96.12 90 ALA A CA 1
ATOM 647 C C . ALA A 1 90 ? -8.203 -7.869 0.955 1.00 96.12 90 ALA A C 1
ATOM 649 O O . ALA A 1 90 ? -9.393 -8.064 1.201 1.00 96.12 90 ALA A O 1
ATOM 650 N N . GLU A 1 91 ? -7.257 -8.709 1.350 1.00 96.62 91 GLU A N 1
ATOM 651 C CA . GLU A 1 91 ? -7.502 -9.879 2.185 1.00 96.62 91 GLU A CA 1
ATOM 652 C C . GLU A 1 91 ? -7.030 -9.593 3.605 1.00 96.62 91 GLU A C 1
ATOM 654 O O . GLU A 1 91 ? -5.920 -9.091 3.801 1.00 96.62 91 GLU A O 1
ATOM 659 N N . LEU A 1 92 ? -7.848 -9.953 4.591 1.00 96.12 92 LEU A N 1
ATOM 660 C CA . LEU A 1 92 ? -7.432 -9.968 5.985 1.00 96.12 92 LEU A CA 1
ATOM 661 C C . LEU A 1 92 ? -6.671 -11.268 6.248 1.00 96.12 92 LEU A C 1
ATOM 663 O O . LEU A 1 92 ? -7.218 -12.361 6.111 1.00 96.12 92 LEU A O 1
ATOM 667 N N . PHE A 1 93 ? -5.398 -11.148 6.595 1.00 95.25 93 PHE A N 1
ATOM 668 C CA . PHE A 1 93 ? -4.518 -12.262 6.903 1.00 95.25 93 PHE A CA 1
ATOM 669 C C . PHE A 1 93 ? -4.144 -12.240 8.381 1.00 95.25 93 PHE A C 1
ATOM 671 O O . PHE A 1 93 ? -3.602 -11.250 8.872 1.00 95.25 93 PHE A O 1
ATOM 678 N N . GLU A 1 94 ? -4.396 -13.350 9.066 1.00 94.56 94 GLU A N 1
ATOM 679 C CA . GLU A 1 94 ? -4.001 -13.558 10.455 1.00 94.56 94 GLU A CA 1
ATOM 680 C C . GLU A 1 94 ? -2.581 -14.135 10.513 1.00 94.56 94 GLU A C 1
ATOM 682 O O . GLU A 1 94 ? -2.256 -15.152 9.891 1.00 94.56 94 GLU A O 1
ATOM 687 N N . ARG A 1 95 ? -1.702 -13.431 11.218 1.00 89.62 95 ARG A N 1
ATOM 688 C CA . ARG A 1 95 ? -0.320 -13.825 11.469 1.00 89.62 95 ARG A CA 1
ATOM 689 C C . ARG A 1 95 ? -0.281 -14.871 12.584 1.00 89.62 95 ARG A C 1
ATOM 691 O O . ARG A 1 95 ? -1.202 -15.012 13.378 1.00 89.62 95 ARG A O 1
ATOM 698 N N . LYS A 1 96 ? 0.837 -15.594 12.679 1.00 88.94 96 LYS A N 1
ATOM 699 C CA . LYS A 1 96 ? 1.026 -16.647 13.695 1.00 88.94 96 LYS A CA 1
ATOM 700 C C . LYS A 1 96 ? 1.010 -16.130 15.138 1.00 88.94 96 LYS A C 1
ATOM 702 O O . LYS A 1 96 ? 0.796 -16.918 16.049 1.00 88.94 96 LYS A O 1
ATOM 707 N N . ASP A 1 97 ? 1.287 -14.847 15.333 1.00 86.94 97 ASP A N 1
ATOM 708 C CA . ASP A 1 97 ? 1.277 -14.158 16.626 1.00 86.94 97 ASP A CA 1
ATOM 709 C C . ASP A 1 97 ? -0.119 -13.628 17.013 1.00 86.94 97 ASP A C 1
ATOM 711 O O . ASP A 1 97 ? -0.257 -13.013 18.065 1.00 86.94 97 ASP A O 1
ATOM 715 N N . GLY A 1 98 ? -1.148 -13.873 16.191 1.00 86.12 98 GLY A N 1
ATOM 716 C CA . GLY A 1 98 ? -2.515 -13.385 16.400 1.00 86.12 98 GLY A CA 1
ATOM 717 C C . GLY A 1 98 ? -2.770 -11.974 15.859 1.00 86.12 98 GLY A C 1
ATOM 718 O O . GLY A 1 98 ? -3.914 -11.522 15.865 1.00 86.12 98 GLY A O 1
ATOM 719 N N . GLY A 1 99 ? -1.741 -11.282 15.352 1.00 91.56 99 GLY A N 1
ATOM 720 C CA . GLY A 1 99 ? -1.905 -9.993 14.681 1.00 91.56 99 GLY A CA 1
ATOM 721 C C . GLY A 1 99 ? -2.566 -10.149 13.311 1.00 91.56 99 GLY A C 1
ATOM 722 O O . GLY A 1 99 ? -2.377 -11.149 12.616 1.00 91.56 99 GLY A O 1
ATOM 723 N N . LYS A 1 100 ? -3.316 -9.147 12.869 1.00 95.31 100 LYS A N 1
ATOM 724 C CA . LYS A 1 100 ? -3.997 -9.123 11.576 1.00 95.31 100 LYS A CA 1
ATOM 725 C C . LYS A 1 100 ? -3.354 -8.110 10.638 1.00 95.31 100 LYS A C 1
ATOM 727 O O . LYS A 1 100 ? -2.830 -7.063 11.012 1.00 95.31 100 LYS A O 1
ATOM 732 N N . VAL A 1 101 ? -3.372 -8.447 9.356 1.00 96.19 101 VAL A N 1
ATOM 733 C CA . VAL A 1 101 ? -2.846 -7.603 8.287 1.00 96.19 101 VAL A CA 1
ATOM 734 C C . VAL A 1 101 ? -3.827 -7.580 7.141 1.00 96.19 101 VAL A C 1
ATOM 736 O O . VAL A 1 101 ? -4.213 -8.630 6.635 1.00 96.19 101 VAL A O 1
ATOM 739 N N . TRP A 1 102 ? -4.172 -6.389 6.672 1.00 97.56 102 TRP A N 1
ATOM 740 C CA . TRP A 1 102 ? -4.767 -6.262 5.353 1.00 97.56 102 TRP A CA 1
ATOM 741 C C . TRP A 1 102 ? -3.661 -6.359 4.315 1.00 97.56 102 TRP A C 1
ATOM 743 O O . TRP A 1 102 ? -2.669 -5.637 4.406 1.00 97.56 102 TRP A O 1
ATOM 753 N N . ARG A 1 103 ? -3.807 -7.247 3.331 1.00 96.69 103 ARG A N 1
ATOM 754 C CA . ARG A 1 103 ? -2.821 -7.424 2.260 1.00 96.69 103 ARG A CA 1
ATOM 755 C C . ARG A 1 103 ? -3.464 -7.522 0.886 1.00 96.69 103 ARG A C 1
ATOM 757 O O . ARG A 1 103 ? -4.558 -8.056 0.739 1.00 96.69 103 ARG A O 1
ATOM 764 N N . ALA A 1 104 ? -2.740 -7.079 -0.134 1.00 97.81 104 ALA A N 1
ATOM 765 C CA . ALA A 1 104 ? -3.076 -7.342 -1.526 1.00 97.81 104 ALA A CA 1
ATOM 766 C C . ALA A 1 104 ? -1.802 -7.567 -2.342 1.00 97.81 104 ALA A C 1
ATOM 768 O O . ALA A 1 104 ? -0.909 -6.719 -2.394 1.00 97.81 104 ALA A O 1
ATOM 769 N N . LYS A 1 105 ? -1.725 -8.733 -2.988 1.00 97.19 105 LYS A N 1
ATOM 770 C CA . LYS A 1 105 ? -0.608 -9.114 -3.857 1.00 97.19 105 LYS A CA 1
ATOM 771 C C . LYS A 1 105 ? -0.873 -8.610 -5.264 1.00 97.19 105 LYS A C 1
ATOM 773 O O . LYS A 1 105 ? -1.920 -8.941 -5.794 1.00 97.19 105 LYS A O 1
ATOM 778 N N . PHE A 1 106 ? 0.077 -7.950 -5.913 1.00 97.06 106 PHE A N 1
ATOM 779 C CA . PHE A 1 106 ? -0.007 -7.516 -7.311 1.00 97.06 106 PHE A CA 1
ATOM 780 C C . PHE A 1 106 ? 1.164 -8.096 -8.112 1.00 97.06 106 PHE A C 1
ATOM 782 O O . PHE A 1 106 ? 2.195 -7.450 -8.292 1.00 97.06 106 PHE A O 1
ATOM 789 N N . GLY A 1 107 ? 1.020 -9.348 -8.560 1.00 95.62 107 GLY A N 1
ATOM 790 C CA . GLY A 1 107 ? 2.063 -10.078 -9.295 1.00 95.62 107 GLY A CA 1
ATOM 791 C C . GLY A 1 107 ? 2.324 -9.543 -10.707 1.00 95.62 107 GLY A C 1
ATOM 792 O O . GLY A 1 107 ? 3.370 -9.8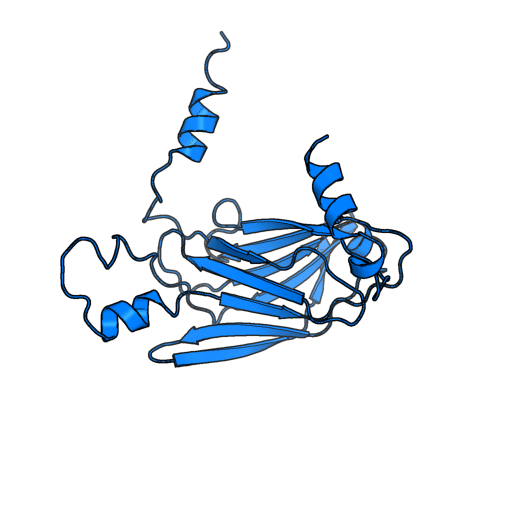05 -11.284 1.00 95.62 107 GLY A O 1
ATOM 793 N N . GLU A 1 108 ? 1.376 -8.792 -11.263 1.00 93.12 108 GLU A N 1
ATOM 794 C CA . GLU A 1 108 ? 1.399 -8.287 -12.637 1.00 93.12 108 GLU A CA 1
ATOM 795 C C . GLU A 1 108 ? 2.163 -6.964 -12.789 1.00 93.12 108 GLU A C 1
ATOM 797 O O . GLU A 1 108 ? 2.467 -6.543 -13.909 1.00 93.12 108 GLU A O 1
ATOM 802 N N . ILE A 1 109 ? 2.447 -6.288 -11.673 1.00 93.81 109 ILE A N 1
ATOM 803 C CA . ILE A 1 109 ? 3.125 -4.993 -11.664 1.00 93.81 109 ILE A CA 1
ATOM 804 C C . ILE A 1 109 ? 4.623 -5.223 -11.824 1.00 93.81 109 ILE A C 1
ATOM 806 O O . ILE A 1 109 ? 5.287 -5.759 -10.942 1.00 93.81 109 ILE A O 1
ATOM 810 N N . LYS A 1 110 ? 5.174 -4.785 -12.954 1.00 91.38 110 LYS A N 1
ATOM 811 C CA . LYS A 1 110 ? 6.620 -4.811 -13.175 1.00 91.38 110 LYS A CA 1
ATOM 812 C C . LYS A 1 110 ? 7.239 -3.563 -12.557 1.00 91.38 110 LYS A C 1
ATOM 814 O O . LYS A 1 110 ? 6.829 -2.451 -12.877 1.00 91.38 110 LYS A O 1
ATOM 819 N N . ILE A 1 111 ? 8.223 -3.757 -11.688 1.00 90.44 111 ILE A N 1
ATOM 820 C CA . ILE A 1 111 ? 9.015 -2.674 -11.110 1.00 90.44 111 ILE A CA 1
ATOM 821 C C . ILE A 1 111 ? 10.085 -2.308 -12.147 1.00 90.44 111 ILE A C 1
ATOM 823 O O . ILE A 1 111 ? 10.868 -3.185 -12.524 1.00 90.44 111 ILE A O 1
ATOM 827 N N . PRO A 1 112 ? 10.121 -1.065 -12.655 1.00 85.62 112 PRO A N 1
ATOM 828 C CA . PRO A 1 112 ? 11.143 -0.653 -13.610 1.00 85.62 112 PRO A CA 1
ATOM 829 C C . PRO A 1 112 ? 12.510 -0.513 -12.929 1.00 85.62 112 PRO A C 1
ATOM 831 O O . PRO A 1 112 ? 12.593 -0.352 -11.712 1.00 85.62 112 PRO A O 1
ATOM 834 N N . GLN A 1 113 ? 13.587 -0.524 -13.715 1.00 82.94 113 GLN A N 1
ATOM 835 C CA . GLN A 1 113 ? 14.906 -0.123 -13.220 1.00 82.94 113 GLN A CA 1
ATOM 836 C C . GLN A 1 113 ? 14.837 1.345 -12.778 1.00 82.94 113 GLN A C 1
ATOM 838 O O . GLN A 1 113 ? 14.256 2.181 -13.479 1.00 82.94 113 GLN A O 1
ATOM 843 N N . CYS A 1 114 ? 15.426 1.675 -11.630 1.00 78.81 114 CYS A N 1
ATOM 844 C CA . CYS A 1 114 ? 15.620 3.068 -11.256 1.00 78.81 114 CYS A CA 1
ATOM 845 C C . CYS A 1 114 ? 16.532 3.724 -12.301 1.00 78.81 114 CYS A C 1
ATOM 847 O O . CYS A 1 114 ? 17.639 3.246 -12.535 1.00 78.81 114 CYS A O 1
ATOM 849 N N . ALA A 1 115 ? 16.069 4.792 -12.957 1.00 64.81 115 ALA A N 1
ATOM 850 C CA . ALA A 1 115 ? 16.912 5.493 -13.920 1.00 64.81 115 ALA A CA 1
ATOM 851 C C . ALA A 1 115 ? 18.121 6.093 -13.191 1.00 64.81 115 ALA A C 1
ATOM 853 O O . ALA A 1 115 ? 17.957 6.875 -12.247 1.00 64.81 115 ALA A O 1
ATOM 854 N N . GLU A 1 116 ? 19.316 5.711 -13.625 1.00 54.06 116 GLU A N 1
ATOM 855 C CA . GLU A 1 116 ? 20.547 6.378 -13.229 1.00 54.06 116 GLU A CA 1
ATOM 856 C C . GLU A 1 116 ? 20.659 7.702 -13.991 1.00 54.06 116 GLU A C 1
ATOM 858 O O . GLU A 1 116 ? 20.348 7.772 -15.177 1.00 54.06 116 GLU A O 1
ATOM 863 N N . GLY A 1 117 ? 21.081 8.759 -13.297 1.00 54.22 117 GLY A N 1
ATOM 864 C CA . GLY A 1 117 ? 21.357 10.055 -13.911 1.00 54.22 117 GLY A CA 1
ATOM 865 C C . GLY A 1 117 ? 20.276 11.113 -13.693 1.00 54.22 117 GLY A C 1
ATOM 866 O O . GLY A 1 117 ? 19.071 10.858 -13.660 1.00 54.22 117 GLY A O 1
ATOM 867 N N . ASN A 1 118 ? 20.741 12.348 -13.521 1.00 54.81 118 ASN A N 1
ATOM 868 C CA . ASN A 1 118 ? 19.908 13.523 -13.691 1.00 54.81 118 ASN A CA 1
ATOM 869 C C . ASN A 1 118 ? 19.657 13.624 -15.200 1.00 54.81 118 ASN A C 1
ATOM 871 O O . ASN A 1 118 ? 20.604 13.857 -15.941 1.00 54.81 118 ASN A O 1
ATOM 875 N N . ILE A 1 119 ? 18.422 13.423 -15.667 1.00 56.50 119 ILE A N 1
ATOM 876 C CA . ILE A 1 119 ? 18.092 13.510 -17.107 1.00 56.50 119 ILE A CA 1
ATOM 877 C C . ILE A 1 119 ? 18.498 14.862 -17.717 1.00 56.50 119 ILE A C 1
ATOM 879 O O . ILE A 1 119 ? 18.637 14.972 -18.922 1.00 56.50 119 ILE A O 1
ATOM 883 N N . PHE A 1 120 ? 18.728 15.876 -16.877 1.00 56.84 120 PHE A N 1
ATOM 884 C CA . PHE A 1 120 ? 19.186 17.212 -17.251 1.00 56.84 120 PHE A CA 1
ATOM 885 C C . PHE A 1 120 ? 20.713 17.415 -17.172 1.00 56.84 120 PHE A C 1
ATOM 887 O O . PHE A 1 120 ? 21.171 18.538 -17.363 1.00 56.84 120 PHE A O 1
ATOM 894 N N . ALA A 1 121 ? 21.506 16.390 -16.833 1.00 56.94 121 ALA A N 1
ATOM 895 C CA . ALA A 1 121 ? 22.961 16.530 -16.697 1.00 56.94 121 ALA A CA 1
ATOM 896 C C . ALA A 1 121 ? 23.698 16.594 -18.045 1.00 56.94 121 ALA A C 1
ATOM 898 O O . ALA A 1 121 ? 24.671 17.336 -18.142 1.00 56.94 121 ALA A O 1
ATOM 899 N N . ASP A 1 122 ? 23.216 15.885 -19.072 1.00 54.31 122 ASP A N 1
ATOM 900 C CA . ASP A 1 122 ? 23.963 15.666 -20.324 1.00 54.31 122 ASP A CA 1
ATOM 901 C C . ASP A 1 122 ? 23.386 16.408 -21.551 1.00 54.31 122 ASP A C 1
ATOM 903 O O . ASP A 1 122 ? 23.696 16.085 -22.696 1.00 54.31 122 ASP A O 1
ATOM 907 N N . GLY A 1 123 ? 22.586 17.459 -21.337 1.00 62.81 123 GLY A N 1
ATOM 908 C CA . GLY A 1 123 ? 22.087 18.328 -22.411 1.00 62.81 123 GLY A CA 1
ATOM 909 C C . GLY A 1 123 ? 20.628 18.078 -22.804 1.00 62.81 123 GLY A C 1
ATOM 910 O O . GLY A 1 123 ? 19.764 17.959 -21.937 1.00 62.81 123 GLY A O 1
ATOM 911 N N . ALA A 1 124 ? 20.326 18.122 -24.108 1.00 59.16 124 ALA A N 1
ATOM 912 C CA . ALA A 1 124 ? 18.956 18.078 -24.622 1.00 59.16 124 ALA A CA 1
ATOM 913 C C . ALA A 1 124 ? 18.287 16.723 -24.329 1.00 59.16 124 ALA A C 1
ATOM 915 O O . ALA A 1 124 ? 18.676 15.702 -24.887 1.00 59.16 124 ALA A O 1
ATOM 916 N N . VAL A 1 125 ? 17.262 16.742 -23.474 1.00 60.19 125 VAL A N 1
ATOM 917 C CA . VAL A 1 125 ? 16.456 15.568 -23.111 1.00 60.19 125 VAL A CA 1
ATOM 918 C C . VAL A 1 125 ? 15.549 15.198 -24.278 1.00 60.19 125 VAL A C 1
ATOM 920 O O . VAL A 1 125 ? 14.799 16.047 -24.769 1.00 60.19 125 VAL A O 1
ATOM 923 N N . THR A 1 126 ? 15.585 13.942 -24.720 1.00 68.81 126 THR A N 1
ATOM 924 C CA . THR A 1 126 ? 14.634 13.470 -25.734 1.00 68.81 126 THR A CA 1
ATOM 925 C C . THR A 1 126 ? 13.225 13.357 -25.146 1.00 68.81 126 THR A C 1
ATOM 927 O O . THR A 1 126 ? 13.038 13.173 -23.940 1.00 68.81 126 THR A O 1
ATOM 930 N N . GLU A 1 127 ? 12.195 13.455 -25.990 1.00 63.25 127 GLU A N 1
ATOM 931 C CA . GLU A 1 127 ? 10.805 13.328 -25.535 1.00 63.25 127 GLU A CA 1
ATOM 932 C C . GLU A 1 127 ? 10.537 11.962 -24.872 1.00 63.25 127 GLU A C 1
ATOM 934 O O . GLU A 1 127 ? 9.797 11.885 -23.890 1.00 63.25 127 GLU A O 1
ATOM 939 N N . ASP A 1 128 ? 11.194 10.901 -25.345 1.00 62.44 128 ASP A N 1
ATOM 940 C CA . ASP A 1 128 ? 11.078 9.551 -24.790 1.00 62.44 128 ASP A CA 1
ATOM 941 C C . ASP A 1 128 ? 11.768 9.408 -23.425 1.00 62.44 128 ASP A C 1
ATOM 943 O O . ASP A 1 128 ? 11.213 8.780 -22.519 1.00 62.44 128 ASP A O 1
ATOM 947 N N . GLU A 1 129 ? 12.929 10.037 -23.220 1.00 61.31 129 GLU A N 1
ATOM 948 C CA . GLU A 1 129 ? 13.596 10.084 -21.911 1.00 61.31 129 GLU A CA 1
ATOM 949 C C . GLU A 1 129 ? 12.799 10.917 -20.907 1.00 61.31 129 GLU A C 1
ATOM 951 O O . GLU A 1 129 ? 12.650 10.518 -19.748 1.00 61.31 129 GLU A O 1
ATOM 956 N N . LEU A 1 130 ? 12.215 12.034 -21.353 1.00 62.56 130 LEU A N 1
ATOM 957 C CA . LEU A 1 130 ? 11.340 12.856 -20.525 1.00 62.56 130 LEU A CA 1
ATOM 958 C C . LEU A 1 130 ? 10.074 12.077 -20.135 1.00 62.56 130 LEU A C 1
ATOM 960 O O . LEU A 1 130 ? 9.764 11.973 -18.946 1.00 62.56 130 LEU A O 1
ATOM 964 N N . ARG A 1 131 ? 9.388 11.437 -21.091 1.00 62.31 131 ARG A N 1
ATOM 965 C CA . ARG A 1 131 ? 8.207 10.590 -20.828 1.00 62.31 131 ARG A CA 1
ATOM 966 C C . ARG A 1 131 ? 8.541 9.403 -19.922 1.00 62.31 131 ARG A C 1
ATOM 968 O O . ARG A 1 131 ? 7.810 9.137 -18.965 1.00 62.31 131 ARG A O 1
ATOM 975 N N . GLY A 1 132 ? 9.664 8.729 -20.169 1.00 60.28 132 GLY A N 1
ATOM 976 C CA . GLY A 1 132 ? 10.166 7.635 -19.338 1.00 60.28 132 GLY A CA 1
ATOM 977 C C . GLY A 1 132 ? 10.546 8.090 -17.928 1.00 60.28 132 GLY A C 1
ATOM 978 O O . GLY A 1 132 ? 10.391 7.333 -16.970 1.00 60.28 132 GLY A O 1
ATOM 979 N N . SER A 1 133 ? 10.986 9.342 -17.767 1.00 59.47 133 SER A N 1
ATOM 980 C CA . SER A 1 133 ? 11.271 9.939 -16.461 1.00 59.47 133 SER A CA 1
ATOM 981 C C . SER A 1 133 ? 10.014 10.287 -15.661 1.00 59.47 133 SER A C 1
ATOM 983 O O . SER A 1 133 ? 10.038 10.161 -14.436 1.00 59.47 133 SER A O 1
ATOM 985 N N . MET A 1 134 ? 8.930 10.665 -16.346 1.00 59.53 134 MET A N 1
ATOM 986 C CA . MET A 1 134 ? 7.689 11.162 -15.746 1.00 59.53 134 MET A CA 1
ATOM 987 C C . MET A 1 134 ? 6.723 10.057 -15.298 1.00 59.53 134 MET A C 1
ATOM 989 O O . MET A 1 134 ? 5.871 10.310 -14.450 1.00 59.53 134 MET A O 1
ATOM 993 N N . ASN A 1 135 ? 6.843 8.832 -15.825 1.00 64.06 135 ASN A N 1
ATOM 994 C CA . ASN A 1 135 ? 5.899 7.745 -15.550 1.00 64.06 135 ASN A CA 1
ATOM 995 C C . ASN A 1 135 ? 6.565 6.562 -14.826 1.00 64.06 135 ASN A C 1
ATOM 997 O O . ASN A 1 135 ? 6.718 5.477 -15.383 1.00 64.06 135 ASN A O 1
ATOM 1001 N N . LYS A 1 136 ? 7.001 6.784 -13.577 1.00 75.12 136 LYS A N 1
ATOM 1002 C CA . LYS A 1 136 ? 7.685 5.773 -12.736 1.00 75.12 136 LYS A CA 1
ATOM 1003 C C . LYS A 1 136 ? 6.911 5.372 -11.478 1.00 75.12 136 LYS A C 1
ATOM 1005 O O . LYS A 1 136 ? 7.331 4.456 -10.772 1.00 75.12 136 LYS A O 1
ATOM 1010 N N . GLN A 1 137 ? 5.807 6.058 -11.194 1.00 86.75 137 GLN A N 1
ATOM 1011 C CA . GLN A 1 137 ? 5.066 5.908 -9.947 1.00 86.75 137 GLN A CA 1
ATOM 1012 C C . GLN A 1 137 ? 4.053 4.774 -10.023 1.00 86.75 137 GLN A C 1
ATOM 1014 O O . GLN A 1 137 ? 3.212 4.722 -10.917 1.00 86.75 137 GLN A O 1
ATOM 1019 N N . ILE A 1 138 ? 4.106 3.900 -9.027 1.00 92.50 138 ILE A N 1
ATOM 1020 C CA . ILE A 1 138 ? 3.066 2.930 -8.716 1.00 92.50 138 ILE A CA 1
ATOM 1021 C C . ILE A 1 138 ? 2.187 3.582 -7.651 1.00 92.50 138 ILE A C 1
ATOM 1023 O O . ILE A 1 138 ? 2.614 3.755 -6.510 1.00 92.50 138 ILE A O 1
ATOM 1027 N N . ILE A 1 139 ? 0.980 3.984 -8.033 1.00 94.62 139 ILE A N 1
ATOM 1028 C CA . ILE A 1 139 ? 0.039 4.716 -7.185 1.00 94.62 139 ILE A CA 1
ATOM 1029 C C . ILE A 1 139 ? -1.031 3.748 -6.694 1.00 94.62 139 ILE A C 1
ATOM 1031 O O . ILE A 1 139 ? -1.772 3.188 -7.496 1.00 94.62 139 ILE A O 1
ATOM 1035 N N . PHE A 1 140 ? -1.145 3.605 -5.381 1.00 96.50 140 PHE A N 1
ATOM 1036 C CA . PHE A 1 140 ? -2.165 2.828 -4.693 1.00 96.50 140 PHE A CA 1
ATOM 1037 C C . PHE A 1 140 ? -3.218 3.784 -4.144 1.00 96.50 140 PHE A C 1
ATOM 1039 O O . PHE A 1 140 ? -2.894 4.704 -3.390 1.00 96.50 140 PHE A O 1
ATOM 1046 N N . LYS A 1 141 ? -4.476 3.549 -4.507 1.00 97.25 141 LYS A N 1
ATOM 1047 C CA . LYS A 1 141 ? -5.647 4.267 -4.011 1.00 97.25 141 LYS A CA 1
ATOM 1048 C C . LYS A 1 141 ? -6.595 3.284 -3.350 1.00 97.25 141 LYS A C 1
ATOM 1050 O O . LYS A 1 141 ? -6.875 2.221 -3.898 1.00 97.25 141 LYS A O 1
ATOM 1055 N N . PHE A 1 142 ? -7.086 3.636 -2.176 1.00 97.12 142 PHE A N 1
ATOM 1056 C CA . PHE A 1 142 ? -8.046 2.824 -1.441 1.00 97.12 142 PHE A CA 1
ATOM 1057 C C . PHE A 1 142 ? -8.862 3.705 -0.500 1.00 97.12 142 PHE A C 1
ATOM 1059 O O . PHE A 1 142 ? -8.472 4.830 -0.195 1.00 97.12 142 PHE A O 1
ATOM 1066 N N . VAL A 1 143 ? -10.002 3.193 -0.050 1.00 96.81 143 VAL A N 1
ATOM 1067 C CA . VAL A 1 143 ? -10.868 3.876 0.916 1.00 96.81 143 VAL A CA 1
ATOM 1068 C C . VAL A 1 143 ? -10.826 3.078 2.219 1.00 96.81 143 VAL A C 1
ATOM 1070 O O . VAL A 1 143 ? -11.343 1.956 2.238 1.00 96.81 143 VAL A O 1
ATOM 1073 N N . PRO A 1 144 ? -10.184 3.592 3.282 1.00 95.25 144 PRO A N 1
ATOM 1074 C CA . PRO A 1 144 ? -10.264 2.984 4.595 1.00 95.25 144 PRO A CA 1
ATOM 1075 C C . PRO A 1 144 ? -11.664 3.188 5.166 1.00 95.25 144 PRO A C 1
ATOM 1077 O O . PRO A 1 144 ? -12.257 4.258 5.028 1.00 95.25 144 PRO A O 1
ATOM 1080 N N . LYS A 1 145 ? -12.182 2.147 5.814 1.00 96.12 145 LYS A N 1
ATOM 1081 C CA . LYS A 1 145 ? -13.351 2.261 6.680 1.00 96.12 145 LYS A CA 1
ATOM 1082 C C . LYS A 1 145 ? -12.901 2.083 8.116 1.00 96.12 145 LYS A C 1
ATOM 1084 O O . LYS A 1 145 ? -12.345 1.030 8.434 1.00 96.12 145 LYS A O 1
ATOM 1089 N N . PHE A 1 146 ? -13.109 3.094 8.943 1.00 95.44 146 PHE A N 1
ATOM 1090 C CA . PHE A 1 146 ? -12.682 3.120 10.331 1.00 95.44 146 PHE A CA 1
ATOM 1091 C C . PHE A 1 146 ? -13.828 3.527 11.248 1.00 95.44 146 PHE A C 1
ATOM 1093 O O . PHE A 1 146 ? -14.369 4.619 11.129 1.00 95.44 146 PHE A O 1
ATOM 1100 N N . SER A 1 147 ? -14.168 2.647 12.187 1.00 90.06 147 SER A N 1
ATOM 1101 C CA . SER A 1 147 ? -15.251 2.867 13.153 1.00 90.06 147 SER A CA 1
ATOM 1102 C C . SER A 1 147 ? -14.767 3.058 14.594 1.00 90.06 147 SER A C 1
ATOM 1104 O O . SER A 1 147 ? -15.587 3.052 15.511 1.00 90.06 147 SER A O 1
ATOM 1106 N N . GLY A 1 148 ? -13.454 3.151 14.815 1.00 85.88 148 GLY A N 1
ATOM 1107 C CA . GLY A 1 148 ? -12.870 3.309 16.145 1.00 85.88 148 GLY A CA 1
ATOM 1108 C C . GLY A 1 148 ? -12.889 4.758 16.638 1.00 85.88 148 GLY A C 1
ATOM 1109 O O . GLY A 1 148 ? -13.130 5.704 15.885 1.00 85.88 148 GLY A O 1
ATOM 1110 N N . ALA A 1 149 ? -12.612 4.935 17.929 1.00 84.00 149 ALA A N 1
ATOM 1111 C CA . ALA A 1 149 ? -12.450 6.253 18.531 1.00 84.00 149 ALA A CA 1
ATOM 1112 C C . ALA A 1 149 ? -10.981 6.709 18.483 1.00 84.00 149 ALA A C 1
ATOM 1114 O O . ALA A 1 149 ? -10.057 5.914 18.643 1.00 84.00 149 ALA A O 1
ATOM 1115 N N . GLY A 1 150 ? -10.765 8.017 18.335 1.00 86.38 150 GLY A N 1
ATOM 1116 C CA . GLY A 1 150 ? -9.436 8.625 18.409 1.00 86.38 150 GLY A CA 1
ATOM 1117 C C . GLY A 1 150 ? -8.682 8.673 17.079 1.00 86.38 150 GLY A C 1
ATOM 1118 O O . GLY A 1 150 ? -9.274 8.704 16.005 1.00 86.38 150 GLY A O 1
ATOM 1119 N N . GLU A 1 151 ? -7.355 8.754 17.185 1.00 90.88 151 GLU A N 1
ATOM 1120 C CA . GLU A 1 151 ? -6.431 8.983 16.066 1.00 90.88 151 GLU A CA 1
ATOM 1121 C C . GLU A 1 151 ? -5.294 7.929 16.081 1.00 90.88 151 GLU A C 1
ATOM 1123 O O . GLU A 1 151 ? -4.134 8.306 16.323 1.00 90.88 151 GLU A O 1
ATOM 1128 N N . PRO A 1 152 ? -5.592 6.614 15.943 1.00 92.81 152 PRO A N 1
ATOM 1129 C CA . PRO A 1 152 ? -4.570 5.567 15.988 1.00 92.81 152 PRO A CA 1
ATOM 1130 C C . PRO A 1 152 ? -3.618 5.645 14.789 1.00 92.81 152 PRO A C 1
ATOM 1132 O O . PRO A 1 152 ? -3.935 6.223 13.747 1.00 92.81 152 PRO A O 1
ATOM 1135 N N . GLU A 1 153 ? -2.441 5.034 14.919 1.00 93.69 153 GLU A N 1
ATOM 1136 C CA . GLU A 1 153 ? -1.480 4.911 13.821 1.00 93.69 153 GLU A CA 1
ATOM 1137 C C . GLU A 1 153 ? -1.484 3.498 13.245 1.00 93.69 153 GLU A C 1
ATOM 1139 O O . GLU A 1 153 ? -1.518 2.496 13.962 1.00 93.69 153 GLU A O 1
ATOM 1144 N N . VAL A 1 154 ? -1.416 3.427 11.921 1.00 95.19 154 VAL A N 1
ATOM 1145 C CA . VAL A 1 154 ? -1.278 2.180 11.177 1.00 95.19 154 VAL A CA 1
ATOM 1146 C C . VAL A 1 154 ? -0.035 2.249 10.306 1.00 95.19 154 VAL A C 1
ATOM 1148 O O . VAL A 1 154 ? 0.288 3.281 9.718 1.00 95.19 154 VAL A O 1
ATOM 1151 N N . MET A 1 155 ? 0.681 1.138 10.223 1.00 95.69 155 MET A N 1
ATOM 1152 C CA . MET A 1 155 ? 1.820 0.979 9.337 1.00 95.69 155 MET A CA 1
ATOM 1153 C C . MET A 1 155 ? 1.327 0.537 7.964 1.00 95.69 155 MET A C 1
ATOM 1155 O O . MET A 1 155 ? 0.854 -0.591 7.789 1.00 95.69 155 MET A O 1
ATOM 1159 N N . LEU A 1 156 ? 1.477 1.426 6.989 1.00 96.00 156 LEU A N 1
ATOM 1160 C CA . LEU A 1 156 ? 1.359 1.119 5.573 1.00 96.00 156 LEU A CA 1
ATOM 1161 C C . LEU A 1 156 ? 2.722 0.649 5.080 1.00 96.00 156 LEU A C 1
ATOM 1163 O O . LEU A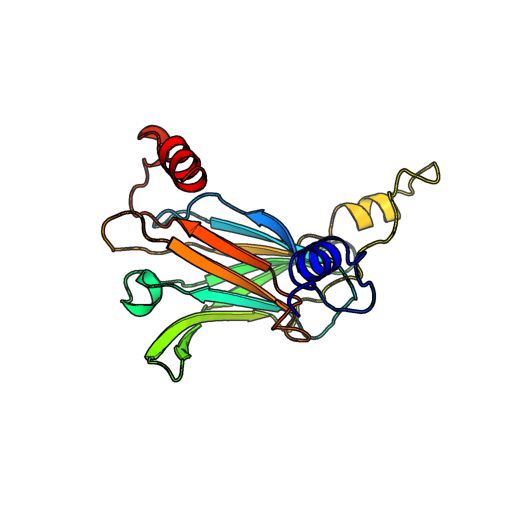 1 156 ? 3.715 1.351 5.251 1.00 96.00 156 LEU A O 1
ATOM 1167 N N . ASN A 1 157 ? 2.778 -0.520 4.453 1.00 95.69 157 ASN A N 1
ATOM 1168 C CA . ASN A 1 157 ? 4.015 -1.054 3.901 1.00 95.69 157 ASN A CA 1
ATOM 1169 C C . ASN A 1 157 ? 3.785 -1.620 2.496 1.00 95.69 157 ASN A C 1
ATOM 1171 O O . ASN A 1 157 ? 2.891 -2.445 2.285 1.00 95.69 157 ASN A O 1
ATOM 1175 N N . ILE A 1 158 ? 4.605 -1.180 1.543 1.00 96.19 158 ILE A N 1
ATOM 1176 C CA . ILE A 1 158 ? 4.626 -1.672 0.166 1.00 96.19 158 ILE A CA 1
ATOM 1177 C C . ILE A 1 158 ? 6.013 -2.233 -0.113 1.00 96.19 158 ILE A C 1
ATOM 1179 O O . ILE A 1 158 ? 7.019 -1.540 0.046 1.00 96.19 158 ILE A O 1
ATOM 1183 N N . TYR A 1 159 ? 6.069 -3.480 -0.572 1.00 95.06 159 TYR A N 1
ATOM 1184 C CA . TYR A 1 159 ? 7.338 -4.156 -0.806 1.00 95.06 159 TYR A CA 1
ATOM 1185 C C . TYR A 1 159 ? 7.370 -4.963 -2.105 1.00 95.06 159 TYR A C 1
ATOM 1187 O O . TYR A 1 159 ? 6.356 -5.553 -2.494 1.00 95.06 159 TYR A O 1
ATOM 1195 N N . PRO A 1 160 ? 8.529 -5.039 -2.784 1.00 95.44 160 PRO A N 1
ATOM 1196 C CA . PRO A 1 160 ? 8.752 -5.998 -3.855 1.00 95.44 160 PRO A CA 1
ATOM 1197 C C . PRO A 1 160 ? 8.601 -7.424 -3.332 1.00 95.44 160 PRO A C 1
ATOM 1199 O O . PRO A 1 160 ? 9.203 -7.787 -2.324 1.00 95.44 160 PRO A O 1
ATOM 1202 N N . ILE A 1 161 ? 7.871 -8.273 -4.053 1.00 95.88 161 ILE A N 1
ATOM 1203 C CA . ILE A 1 161 ? 7.761 -9.701 -3.701 1.00 95.88 161 ILE A CA 1
ATOM 1204 C C . ILE A 1 161 ? 9.133 -10.388 -3.765 1.00 95.88 161 ILE A C 1
ATOM 1206 O O . ILE A 1 161 ? 9.397 -11.327 -3.022 1.00 95.88 161 ILE A O 1
ATOM 1210 N N . GLU A 1 162 ? 10.008 -9.903 -4.644 1.00 93.50 162 GLU A N 1
ATOM 1211 C CA . GLU A 1 162 ? 11.391 -10.358 -4.768 1.00 93.50 162 GLU A CA 1
ATOM 1212 C C . GLU A 1 162 ? 12.242 -10.070 -3.532 1.00 93.50 162 GLU A C 1
ATOM 1214 O O . GLU A 1 162 ? 13.111 -10.870 -3.197 1.00 93.50 162 GLU A O 1
ATOM 1219 N N . ASN A 1 163 ? 11.989 -8.940 -2.872 1.00 91.44 163 ASN A N 1
ATOM 1220 C CA . ASN A 1 163 ? 12.816 -8.452 -1.785 1.00 91.44 163 ASN A CA 1
ATOM 1221 C C . ASN A 1 163 ? 11.977 -7.776 -0.680 1.00 91.44 163 ASN A C 1
ATOM 1223 O O . ASN A 1 163 ? 11.939 -6.547 -0.574 1.00 91.44 163 ASN A O 1
ATOM 1227 N N . PRO A 1 164 ? 11.261 -8.572 0.136 1.00 88.88 164 PRO A N 1
ATOM 1228 C CA . PRO A 1 164 ? 10.283 -8.051 1.089 1.00 88.88 164 PRO A CA 1
ATOM 1229 C C . PRO A 1 164 ? 10.901 -7.378 2.327 1.00 88.88 164 PRO A C 1
ATOM 1231 O O . PRO A 1 164 ? 10.231 -6.582 2.987 1.00 88.88 164 PRO A O 1
ATOM 1234 N N . LEU A 1 165 ? 12.151 -7.705 2.674 1.00 85.38 165 LEU A N 1
ATOM 1235 C CA . LEU A 1 165 ? 12.746 -7.337 3.964 1.00 85.38 165 LEU A CA 1
ATOM 1236 C C . LEU A 1 165 ? 13.373 -5.941 3.970 1.00 85.38 165 LEU A C 1
ATOM 1238 O O . LEU A 1 165 ? 13.113 -5.171 4.890 1.00 85.38 165 LEU A O 1
ATOM 1242 N N . ASP A 1 166 ? 14.179 -5.613 2.964 1.00 83.06 166 ASP A N 1
ATOM 1243 C CA . ASP A 1 166 ? 14.943 -4.359 2.903 1.00 83.06 166 ASP A CA 1
ATOM 1244 C C . ASP A 1 166 ? 14.694 -3.556 1.611 1.00 83.06 166 ASP A C 1
ATOM 1246 O O . ASP A 1 166 ? 15.133 -2.411 1.488 1.00 83.06 166 ASP A O 1
ATOM 1250 N N . GLY A 1 167 ? 13.940 -4.119 0.661 1.00 84.62 167 GLY A N 1
ATOM 1251 C CA . GLY A 1 167 ? 13.458 -3.435 -0.538 1.00 84.62 167 GLY A CA 1
ATOM 1252 C C . GLY A 1 167 ? 12.143 -2.679 -0.335 1.00 84.62 167 GLY A C 1
ATOM 1253 O O . GLY A 1 167 ? 11.573 -2.183 -1.306 1.00 84.62 167 GLY A O 1
ATOM 1254 N N . ASN A 1 168 ? 11.625 -2.637 0.892 1.00 89.62 168 ASN A N 1
ATOM 1255 C CA . ASN A 1 168 ? 10.315 -2.079 1.190 1.00 89.62 168 ASN A CA 1
ATOM 1256 C C . ASN A 1 168 ? 10.335 -0.572 1.453 1.00 89.62 168 ASN A C 1
ATOM 1258 O O . ASN A 1 168 ? 11.353 0.019 1.806 1.00 89.62 168 ASN A O 1
ATOM 1262 N N . PHE A 1 169 ? 9.155 0.019 1.316 1.00 88.75 169 PHE A N 1
ATOM 1263 C CA . PHE A 1 169 ? 8.845 1.319 1.872 1.00 88.75 169 PHE A CA 1
ATOM 1264 C C . PHE A 1 169 ? 7.705 1.152 2.882 1.00 88.75 169 PHE A C 1
ATOM 1266 O O . PHE A 1 169 ? 6.616 0.693 2.526 1.00 88.75 169 PHE A O 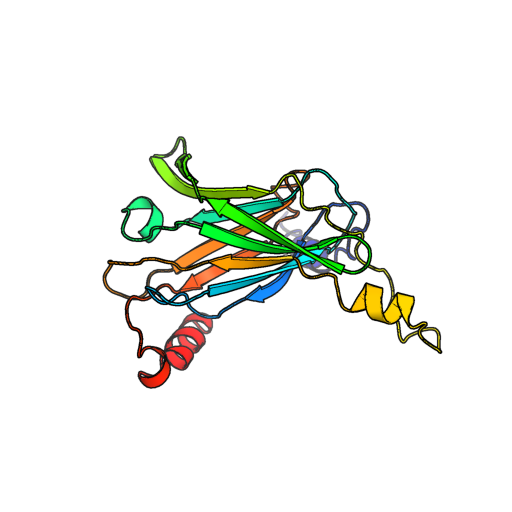1
ATOM 1273 N N . ALA A 1 170 ? 7.959 1.577 4.120 1.00 91.56 170 ALA A N 1
ATOM 1274 C CA . ALA A 1 170 ? 6.988 1.593 5.201 1.00 91.56 170 ALA A CA 1
ATOM 1275 C C . ALA A 1 170 ? 6.791 3.010 5.756 1.00 91.56 170 ALA A C 1
ATOM 1277 O O . ALA A 1 170 ? 7.746 3.775 5.912 1.00 91.56 170 ALA A O 1
ATOM 1278 N N . GLU A 1 171 ? 5.550 3.346 6.091 1.00 91.44 171 GLU A N 1
ATOM 1279 C CA . GLU A 1 171 ? 5.182 4.608 6.720 1.00 91.44 171 GLU A CA 1
ATOM 1280 C C . GLU A 1 171 ? 4.080 4.407 7.756 1.00 91.44 171 GLU A C 1
ATOM 1282 O O . GLU A 1 171 ? 3.092 3.714 7.517 1.00 91.44 171 GLU A O 1
ATOM 1287 N N . TRP A 1 172 ? 4.252 5.060 8.902 1.00 92.56 172 TRP A N 1
ATOM 1288 C CA . TRP A 1 172 ? 3.198 5.221 9.892 1.00 92.56 172 TRP A CA 1
ATOM 1289 C C . TRP A 1 172 ? 2.272 6.352 9.466 1.00 92.56 172 TRP A C 1
ATOM 1291 O O . TRP A 1 172 ? 2.716 7.480 9.235 1.00 92.56 172 TRP A O 1
ATOM 1301 N N . VAL A 1 173 ? 0.989 6.032 9.350 1.00 93.19 173 VAL A N 1
ATOM 1302 C CA . VAL A 1 173 ? -0.053 6.960 8.925 1.00 93.19 173 VAL A CA 1
ATOM 1303 C C . VAL A 1 173 ? -1.122 7.009 10.005 1.00 93.19 173 VAL A C 1
ATOM 1305 O O . VAL A 1 173 ? -1.569 5.975 10.502 1.00 93.19 173 VAL A O 1
ATOM 1308 N N . THR A 1 174 ? -1.537 8.220 10.361 1.00 94.19 174 THR A N 1
ATOM 1309 C CA . THR A 1 174 ? -2.650 8.434 11.288 1.00 94.19 174 THR A CA 1
ATOM 1310 C C . THR A 1 174 ? -3.970 8.083 10.606 1.00 94.19 174 THR A C 1
ATOM 1312 O O . THR A 1 174 ? -4.184 8.442 9.449 1.00 94.19 174 THR A O 1
ATOM 1315 N N . LEU A 1 175 ? -4.857 7.410 11.328 1.00 93.81 175 LEU A N 1
ATOM 1316 C CA . LEU A 1 175 ? -6.216 7.082 10.918 1.00 93.81 175 LEU A CA 1
ATOM 1317 C C . LEU A 1 175 ? -7.206 7.863 11.789 1.00 93.81 175 LEU A C 1
ATOM 1319 O O . LEU A 1 175 ? -6.969 8.017 12.982 1.00 93.81 175 LEU A O 1
ATOM 1323 N N . THR A 1 176 ? -8.297 8.364 11.216 1.00 93.88 176 THR A N 1
ATOM 1324 C CA . THR A 1 176 ? -9.347 9.070 11.963 1.00 93.88 176 THR A CA 1
ATOM 1325 C C . THR A 1 176 ? -10.721 8.858 11.332 1.00 93.88 176 THR A C 1
ATOM 1327 O O . THR A 1 176 ? -10.834 8.687 10.118 1.00 93.88 176 THR A O 1
ATOM 1330 N N . ALA A 1 177 ? -11.767 8.882 12.157 1.00 93.38 177 ALA A N 1
ATOM 1331 C CA . ALA A 1 177 ? -13.159 8.931 11.706 1.00 93.38 177 ALA A CA 1
ATOM 1332 C C . ALA A 1 177 ? -13.667 10.377 11.514 1.00 93.38 177 ALA A C 1
ATOM 1334 O O . ALA A 1 177 ? -14.754 10.591 10.986 1.00 93.38 177 ALA A O 1
ATOM 1335 N N . ASP A 1 178 ? -12.885 11.378 11.937 1.00 91.00 178 ASP A N 1
ATOM 1336 C CA . ASP A 1 178 ? -13.225 12.797 11.813 1.00 91.00 178 ASP A CA 1
ATOM 1337 C C . ASP A 1 178 ? -13.016 13.291 10.371 1.00 91.00 178 ASP A C 1
ATOM 1339 O O . ASP A 1 178 ? -11.882 13.435 9.906 1.00 91.00 178 ASP A O 1
ATOM 1343 N N . GLN A 1 179 ? -14.111 13.569 9.659 1.00 86.62 179 GLN A N 1
ATOM 1344 C CA . GLN A 1 179 ? -14.069 14.106 8.293 1.00 86.62 179 GLN A CA 1
ATOM 1345 C C . GLN A 1 179 ? -13.702 15.597 8.239 1.00 86.62 179 GLN A C 1
ATOM 1347 O O . GLN A 1 179 ? -13.213 16.066 7.212 1.00 86.62 179 GLN A O 1
ATOM 1352 N N . GLU A 1 180 ? -13.851 16.320 9.350 1.00 87.44 180 GLU A N 1
ATOM 1353 C CA . GLU A 1 180 ? -13.509 17.741 9.506 1.00 87.44 180 GLU A CA 1
ATOM 1354 C C . GLU A 1 180 ? -12.129 17.921 10.171 1.00 87.44 180 GLU A C 1
ATOM 1356 O O . GLU A 1 180 ? -11.728 19.021 10.555 1.00 87.44 180 GLU A O 1
ATOM 1361 N N . PHE A 1 181 ? -11.339 16.844 10.256 1.00 86.69 181 PHE A N 1
ATOM 1362 C CA . PHE A 1 181 ? -10.050 16.794 10.952 1.00 86.69 181 PHE A CA 1
ATOM 1363 C C . PHE A 1 181 ? -9.103 17.957 10.620 1.00 86.69 181 PHE A C 1
ATOM 1365 O O . PHE A 1 181 ? -8.390 18.473 11.488 1.00 86.69 181 PHE A O 1
ATOM 1372 N N . PHE A 1 182 ? -9.068 18.376 9.354 1.00 85.12 182 PHE A N 1
ATOM 1373 C CA . PHE A 1 182 ? -8.211 19.472 8.908 1.00 85.12 182 PHE A CA 1
ATOM 1374 C C . PHE A 1 182 ? -8.681 20.840 9.407 1.00 85.12 182 PHE A C 1
ATOM 1376 O O . PHE A 1 182 ? -7.837 21.669 9.756 1.00 85.12 182 PHE A O 1
ATOM 1383 N N . GLU A 1 183 ? -9.991 21.057 9.502 1.00 87.25 183 GLU A N 1
ATOM 1384 C CA . GLU A 1 183 ? -10.582 22.288 10.039 1.00 87.25 183 GLU A CA 1
ATOM 1385 C C . GLU A 1 183 ? -10.322 22.402 11.548 1.00 87.25 183 GLU A C 1
ATOM 1387 O O . GLU A 1 183 ? -10.026 23.482 12.059 1.00 87.25 183 GLU A O 1
ATOM 1392 N N . HIS A 1 184 ? -10.260 21.264 12.247 1.00 86.50 184 HIS A N 1
ATOM 1393 C CA . HIS A 1 184 ? -9.898 21.162 13.667 1.00 86.50 184 HIS A CA 1
ATOM 1394 C C . HIS A 1 184 ? -8.386 21.260 13.956 1.00 86.50 184 HIS A C 1
ATOM 1396 O O . HIS A 1 184 ? -7.918 20.901 15.045 1.00 86.50 184 HIS A O 1
ATOM 1402 N N . GLY A 1 185 ? -7.583 21.719 12.991 1.00 83.00 185 GLY A N 1
ATOM 1403 C CA . GLY A 1 185 ? -6.136 21.881 13.152 1.00 83.00 185 GLY A CA 1
ATOM 1404 C C . GLY A 1 185 ? -5.361 20.559 13.201 1.00 83.00 185 GLY A C 1
ATOM 1405 O O . GLY A 1 185 ? -4.255 20.508 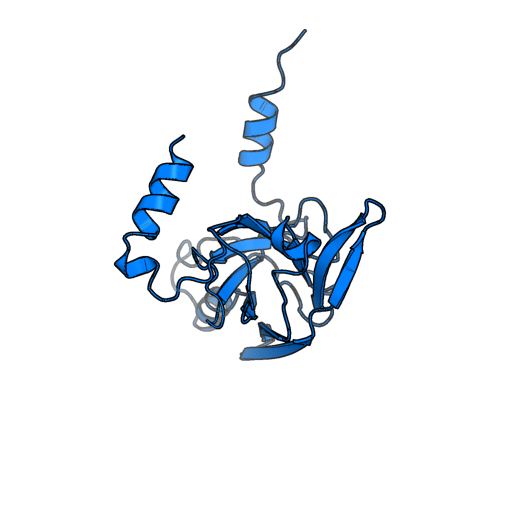13.749 1.00 83.00 185 GLY A O 1
ATOM 1406 N N . GLY A 1 186 ? -5.909 19.482 12.632 1.00 83.06 186 GLY A N 1
ATOM 1407 C CA . GLY A 1 186 ? -5.327 18.141 12.662 1.00 83.06 186 GLY A CA 1
ATOM 1408 C C . GLY A 1 186 ? -3.897 18.045 12.111 1.00 83.06 186 GLY A C 1
ATOM 1409 O O . GLY A 1 186 ? -3.062 17.339 12.677 1.00 83.06 186 GLY A O 1
ATOM 1410 N N . LEU A 1 187 ? -3.548 18.836 11.087 1.00 80.56 187 LEU A N 1
ATOM 1411 C CA . LEU A 1 187 ? -2.167 18.917 10.579 1.00 80.56 187 LEU A CA 1
ATOM 1412 C C . LEU A 1 187 ? -1.178 19.385 11.652 1.00 80.56 187 LEU A C 1
ATOM 1414 O O . LEU A 1 187 ? -0.109 18.792 11.812 1.00 80.56 187 LEU A O 1
ATOM 1418 N N . SER A 1 188 ? -1.549 20.402 12.431 1.00 81.56 188 SER A N 1
ATOM 1419 C CA . SER A 1 188 ? -0.732 20.901 13.540 1.00 81.56 188 SER A CA 1
ATOM 1420 C C . SER A 1 188 ? -0.560 19.837 14.625 1.00 81.56 188 SER A C 1
ATOM 1422 O O . SER A 1 188 ? 0.533 19.704 15.179 1.00 81.56 188 SER A O 1
ATOM 1424 N N . LYS A 1 189 ? -1.600 19.031 14.898 1.00 81.94 189 LYS A N 1
ATOM 1425 C CA . LYS A 1 189 ? -1.512 17.900 15.838 1.00 81.94 189 LYS A CA 1
ATOM 1426 C C . LYS A 1 189 ? -0.476 16.871 15.373 1.00 81.94 189 LYS A C 1
ATOM 1428 O O . LYS A 1 189 ? 0.393 16.494 16.158 1.00 81.94 189 LYS A O 1
ATOM 1433 N N . ILE A 1 190 ? -0.512 16.479 14.096 1.00 80.62 190 ILE A N 1
ATOM 1434 C CA . ILE A 1 190 ? 0.440 15.516 13.510 1.00 80.62 190 ILE A CA 1
ATOM 1435 C C . ILE A 1 190 ? 1.872 16.070 13.542 1.00 80.62 190 ILE A C 1
ATOM 1437 O O . ILE A 1 190 ? 2.802 15.383 13.969 1.00 80.62 190 ILE A O 1
ATOM 1441 N N . MET A 1 191 ? 2.067 17.326 13.129 1.00 77.75 191 MET A N 1
ATOM 1442 C CA . MET A 1 191 ? 3.394 17.954 13.101 1.00 77.75 191 MET A CA 1
ATOM 1443 C C . MET A 1 191 ? 4.013 18.086 14.497 1.00 77.75 191 MET A C 1
ATOM 1445 O O . MET A 1 191 ? 5.219 17.895 14.653 1.00 77.75 191 MET A O 1
ATOM 1449 N N . ASN A 1 192 ? 3.200 18.383 15.513 1.00 75.44 192 ASN A N 1
ATOM 1450 C CA . ASN A 1 192 ? 3.669 18.512 16.891 1.00 75.44 192 ASN A CA 1
ATOM 1451 C C . ASN A 1 192 ? 3.995 17.159 17.538 1.00 75.44 192 ASN A C 1
ATOM 1453 O O . ASN A 1 192 ? 4.906 17.102 18.362 1.00 75.44 192 ASN A O 1
ATOM 1457 N N . ARG A 1 193 ? 3.313 16.068 17.152 1.00 67.69 193 ARG A N 1
ATOM 1458 C CA . ARG A 1 193 ? 3.662 14.708 17.601 1.00 67.69 193 ARG A CA 1
ATOM 1459 C C . ARG A 1 193 ? 5.048 14.281 17.106 1.00 67.69 193 ARG A C 1
ATOM 1461 O O . ARG A 1 193 ? 5.813 13.752 17.895 1.00 67.69 193 ARG A O 1
ATOM 1468 N N . LYS A 1 194 ? 5.414 14.596 15.855 1.00 59.34 194 LYS A N 1
ATOM 1469 C CA . LYS A 1 194 ? 6.730 14.247 15.269 1.00 59.34 194 LYS A CA 1
ATOM 1470 C C . LYS A 1 194 ? 7.931 15.006 15.859 1.00 59.34 194 LYS A C 1
ATOM 1472 O O . LYS A 1 194 ? 9.065 14.707 15.499 1.00 59.34 194 LYS A O 1
ATOM 1477 N N . ARG A 1 195 ? 7.698 16.026 16.693 1.00 55.53 195 ARG A N 1
ATOM 1478 C CA . ARG A 1 195 ? 8.753 16.833 17.339 1.00 55.53 195 ARG A CA 1
ATOM 1479 C C . ARG A 1 195 ? 9.083 16.390 18.768 1.00 55.53 195 ARG A C 1
ATOM 1481 O O . ARG A 1 195 ? 9.990 16.973 19.359 1.00 55.53 195 ARG A O 1
ATOM 1488 N N . LYS A 1 196 ? 8.339 15.436 19.325 1.00 42.22 196 LYS A N 1
ATOM 1489 C CA . LYS A 1 196 ? 8.622 14.812 20.622 1.00 42.22 196 LYS A CA 1
ATOM 1490 C C . LYS A 1 196 ? 9.337 13.487 20.412 1.00 42.22 196 LYS A C 1
ATOM 1492 O O . LYS A 1 196 ? 10.158 13.160 21.291 1.00 42.22 196 LYS A O 1
#

Radius of gyration: 18.68 Å; chains: 1; bounding box: 50×39×48 Å